Protein AF-A0A7S0HH53-F1 (afdb_monomer_lite)

Secondary structure (DSSP, 8-state):
-HHHHHHHT--EEEEETTT--SHHHHHHHHHHHHHS-S-------HHHHHHH---SHHHHHHHHH-HHHHHHHTTT-----SS----TTS--PPEEEEEETGGGHHHH-TTHHHHHHTHHHHHTS-EEEEE--SS-GGGGHHHHTTS-------PPPPHHHHHHHHHHTPPTTS-HHHHHHHHHHHHHHHTTT---HHHHHHHHHHHHHHHHHHHHTT-S----

Structure (mmCIF, N/CA/C/O backbone):
data_AF-A0A7S0HH53-F1
#
_entry.id   AF-A0A7S0HH53-F1
#
loop_
_atom_site.group_PDB
_atom_site.id
_atom_site.type_symbol
_atom_site.label_atom_id
_atom_site.label_alt_id
_atom_site.label_comp_id
_atom_site.label_asym_id
_atom_site.label_entity_id
_atom_site.label_seq_id
_atom_site.pdbx_PDB_ins_code
_atom_site.Cartn_x
_atom_site.Cartn_y
_atom_site.Cartn_z
_atom_site.occupancy
_atom_site.B_iso_or_equiv
_atom_site.auth_seq_id
_atom_site.auth_comp_id
_atom_site.auth_asym_id
_atom_site.auth_atom_id
_atom_site.pdbx_PDB_model_num
ATOM 1 N N . VAL A 1 1 ? -1.989 -4.942 -2.787 1.00 82.25 1 VAL A N 1
ATOM 2 C CA . VAL A 1 1 ? -3.131 -4.704 -1.864 1.00 82.25 1 VAL A CA 1
ATOM 3 C C . VAL A 1 1 ? -4.147 -3.748 -2.468 1.00 82.25 1 VAL A C 1
ATOM 5 O O . VAL A 1 1 ? -5.285 -4.163 -2.600 1.00 82.25 1 VAL A O 1
ATOM 8 N N . LYS A 1 2 ? -3.759 -2.537 -2.900 1.00 85.56 2 LYS A N 1
ATOM 9 C CA . LYS A 1 2 ? -4.682 -1.598 -3.573 1.00 85.56 2 LYS A CA 1
ATOM 10 C C . LYS A 1 2 ? -5.433 -2.238 -4.748 1.00 85.56 2 LYS A C 1
ATOM 12 O O . LYS A 1 2 ? -6.653 -2.208 -4.745 1.00 85.56 2 LYS A O 1
ATOM 17 N N . ASP A 1 3 ? -4.709 -2.908 -5.647 1.00 86.25 3 ASP A N 1
ATOM 18 C CA . ASP A 1 3 ? -5.303 -3.569 -6.822 1.00 86.25 3 ASP A CA 1
ATOM 19 C C . ASP A 1 3 ? -6.304 -4.678 -6.447 1.00 86.25 3 ASP A C 1
ATOM 21 O O . ASP A 1 3 ? -7.336 -4.838 -7.093 1.00 86.25 3 ASP A O 1
ATOM 25 N N . LEU A 1 4 ? -6.031 -5.418 -5.364 1.00 88.19 4 LEU A N 1
ATOM 26 C CA . LEU A 1 4 ? -6.941 -6.447 -4.849 1.00 88.19 4 LEU A CA 1
ATOM 27 C C . LEU A 1 4 ? -8.206 -5.821 -4.262 1.00 88.19 4 LEU A C 1
ATOM 29 O O . LEU A 1 4 ? -9.302 -6.280 -4.554 1.00 88.19 4 LEU A O 1
ATOM 33 N N . LEU A 1 5 ? -8.063 -4.755 -3.472 1.00 85.06 5 LEU A N 1
ATOM 34 C CA . LEU A 1 5 ? -9.208 -4.051 -2.898 1.00 85.06 5 LEU A CA 1
ATOM 35 C C . LEU A 1 5 ? -10.079 -3.410 -3.979 1.00 85.06 5 LEU A C 1
ATOM 37 O O . LEU A 1 5 ? -11.298 -3.460 -3.871 1.00 85.06 5 LEU A O 1
ATOM 41 N N . SER A 1 6 ? -9.478 -2.877 -5.048 1.00 83.00 6 SER A N 1
ATOM 42 C CA . SER A 1 6 ? -10.242 -2.389 -6.199 1.00 83.00 6 SER A CA 1
ATOM 43 C C . SER A 1 6 ? -10.925 -3.503 -6.989 1.00 83.00 6 SER A C 1
ATOM 45 O O . SER A 1 6 ? -11.977 -3.259 -7.562 1.00 83.00 6 SER A O 1
ATOM 47 N N . ALA A 1 7 ? -10.352 -4.711 -7.034 1.00 86.50 7 ALA A N 1
ATOM 48 C CA . ALA A 1 7 ? -10.952 -5.839 -7.746 1.00 86.50 7 ALA A CA 1
ATOM 49 C C . ALA A 1 7 ? -12.131 -6.460 -6.980 1.00 86.50 7 ALA A C 1
ATOM 51 O O . ALA A 1 7 ? -13.081 -6.928 -7.597 1.00 86.50 7 ALA A O 1
ATOM 52 N N . ILE A 1 8 ? -12.058 -6.467 -5.645 1.00 83.44 8 ILE A N 1
ATOM 53 C CA . ILE A 1 8 ? -13.118 -6.976 -4.762 1.00 83.44 8 ILE A CA 1
ATOM 54 C C . ILE A 1 8 ? -14.238 -5.931 -4.589 1.00 83.44 8 ILE A C 1
ATOM 56 O O . ILE A 1 8 ? -15.344 -6.296 -4.213 1.00 83.44 8 ILE A O 1
ATOM 60 N N . ASP A 1 9 ? -13.965 -4.651 -4.878 1.00 78.62 9 ASP A N 1
ATOM 61 C CA . ASP A 1 9 ? -14.906 -3.528 -4.706 1.00 78.62 9 ASP A CA 1
ATOM 62 C C . ASP A 1 9 ? -15.462 -3.425 -3.269 1.00 78.62 9 ASP A C 1
ATOM 64 O O . ASP A 1 9 ? -16.571 -2.955 -3.027 1.00 78.62 9 ASP A O 1
ATOM 68 N N . ALA A 1 10 ? -14.664 -3.877 -2.296 1.00 77.88 10 ALA A N 1
ATOM 69 C CA . ALA A 1 10 ? -15.048 -3.899 -0.892 1.00 77.88 10 ALA A CA 1
ATOM 70 C C . ALA A 1 10 ? -14.791 -2.554 -0.197 1.00 77.88 10 ALA A C 1
ATOM 72 O O . ALA A 1 10 ? -13.837 -1.837 -0.539 1.00 77.88 10 ALA A O 1
ATOM 73 N N . PRO A 1 11 ? -15.549 -2.261 0.870 1.00 78.06 11 PRO A N 1
ATOM 74 C CA . PRO A 1 11 ? -15.312 -1.135 1.742 1.00 78.06 11 PRO A CA 1
ATOM 75 C C . PRO A 1 11 ? -13.882 -1.041 2.252 1.00 78.06 11 PRO A C 1
ATOM 77 O O . PRO A 1 11 ? -13.422 -1.939 2.957 1.00 78.06 11 PRO A O 1
ATOM 80 N N . ASN A 1 12 ? -13.152 0.032 1.936 1.00 86.75 12 ASN A N 1
ATOM 81 C CA . ASN A 1 12 ? -11.785 0.160 2.425 1.00 86.75 12 ASN A CA 1
ATOM 82 C C . ASN A 1 12 ? -11.311 1.590 2.690 1.00 86.75 12 ASN A C 1
ATOM 84 O O . ASN A 1 12 ? -11.699 2.536 2.009 1.00 86.75 12 ASN A O 1
ATOM 88 N N . ALA A 1 13 ? -10.411 1.709 3.666 1.00 89.19 13 ALA A N 1
ATOM 89 C CA . ALA A 1 13 ? -9.575 2.881 3.891 1.00 89.19 13 ALA A CA 1
ATOM 90 C C . ALA A 1 13 ? -8.103 2.477 3.768 1.00 89.19 13 ALA A C 1
ATOM 92 O O . ALA A 1 13 ? -7.663 1.506 4.384 1.00 89.19 13 ALA A O 1
ATOM 93 N N . TYR A 1 14 ? -7.337 3.233 2.985 1.00 91.75 14 TYR A N 1
ATOM 94 C CA . TYR A 1 14 ? -5.898 3.068 2.820 1.00 91.75 14 TYR A CA 1
ATOM 95 C C . TYR A 1 14 ? -5.170 4.278 3.395 1.00 91.75 14 TYR A C 1
ATOM 97 O O . TYR A 1 14 ? -5.262 5.387 2.863 1.00 91.75 14 TYR A O 1
ATOM 105 N N . VAL A 1 15 ? -4.388 4.059 4.446 1.00 92.88 15 VAL A N 1
ATOM 106 C CA . VAL A 1 15 ? -3.649 5.114 5.139 1.00 92.88 15 VAL A CA 1
ATOM 107 C C . VAL A 1 15 ? -2.158 4.828 5.103 1.00 92.88 15 VAL A C 1
ATOM 109 O O . VAL A 1 15 ? -1.714 3.743 5.468 1.00 92.88 15 VAL A O 1
ATOM 112 N N . ASN A 1 16 ? -1.383 5.829 4.688 1.00 92.88 16 ASN A N 1
ATOM 113 C CA . ASN A 1 16 ? 0.069 5.815 4.784 1.00 92.88 16 ASN A CA 1
ATOM 114 C C . ASN A 1 16 ? 0.505 6.374 6.144 1.00 92.88 16 ASN A C 1
ATOM 116 O O . ASN A 1 16 ? 0.379 7.573 6.400 1.00 92.88 16 ASN A O 1
ATOM 120 N N . CYS A 1 17 ? 1.057 5.525 7.011 1.00 91.88 17 CYS A N 1
ATOM 121 C CA . CYS A 1 17 ? 1.471 5.928 8.353 1.00 91.88 17 CYS A CA 1
ATOM 122 C C . CYS A 1 17 ? 2.709 6.843 8.375 1.00 91.88 17 CYS A C 1
ATOM 124 O O . CYS A 1 17 ? 3.054 7.367 9.433 1.00 91.88 17 CYS A O 1
ATOM 126 N N . VAL A 1 18 ? 3.389 7.051 7.241 1.00 90.38 18 VAL A N 1
ATOM 127 C CA . VAL A 1 18 ? 4.464 8.053 7.122 1.00 90.38 18 VAL A CA 1
ATOM 128 C C . VAL A 1 18 ? 3.897 9.470 7.044 1.00 90.38 18 VAL A C 1
ATOM 130 O O . VAL A 1 18 ? 4.508 10.397 7.567 1.00 90.38 18 VAL A O 1
ATOM 133 N N . GLU A 1 19 ? 2.735 9.642 6.414 1.00 88.62 19 GLU A N 1
ATOM 134 C CA . GLU A 1 19 ? 2.091 10.950 6.235 1.00 88.62 19 GLU A CA 1
ATOM 135 C C . GLU A 1 19 ? 1.391 11.417 7.520 1.00 88.62 19 GLU A C 1
ATOM 137 O O . GLU A 1 19 ? 1.286 12.614 7.790 1.00 88.62 19 GLU A O 1
ATOM 142 N N . THR A 1 20 ? 0.940 10.473 8.350 1.00 85.31 20 THR A N 1
ATOM 143 C CA . THR A 1 20 ? 0.247 10.758 9.608 1.00 85.31 20 THR A CA 1
ATOM 144 C C . THR A 1 20 ? 1.233 10.826 10.775 1.00 85.31 20 THR A C 1
ATOM 146 O O . THR A 1 20 ? 1.662 9.800 11.303 1.00 85.31 20 THR A O 1
ATOM 149 N N . ASN A 1 21 ? 1.558 12.040 11.223 1.00 83.06 21 ASN A N 1
ATOM 150 C CA . ASN A 1 21 ? 2.487 12.261 12.343 1.00 83.06 21 ASN A CA 1
ATOM 151 C C . ASN A 1 21 ? 1.831 12.210 13.733 1.00 83.06 21 ASN A C 1
ATOM 153 O O . ASN A 1 21 ? 2.530 12.289 14.740 1.00 83.06 21 ASN A O 1
ATOM 157 N N . THR A 1 22 ? 0.503 12.101 13.814 1.00 89.19 22 THR A N 1
ATOM 158 C CA . THR A 1 22 ? -0.237 12.010 15.079 1.00 89.19 22 THR A CA 1
ATOM 159 C C . THR A 1 22 ? -1.333 10.953 14.987 1.00 89.19 22 THR A C 1
ATOM 161 O O . THR A 1 22 ? -1.862 10.673 13.909 1.00 89.19 22 THR A O 1
ATOM 164 N N . GLN A 1 23 ? -1.703 10.377 16.133 1.00 88.94 23 GLN A N 1
ATOM 165 C CA . GLN A 1 23 ? -2.813 9.426 16.230 1.00 88.94 23 GLN A CA 1
ATOM 166 C C . GLN A 1 23 ? -4.143 10.044 15.774 1.00 88.94 23 GLN A C 1
ATOM 168 O O . GLN A 1 23 ? -4.916 9.396 15.071 1.00 88.94 23 GLN A O 1
ATOM 173 N N . SER A 1 24 ? -4.390 11.306 16.127 1.00 87.88 24 SER A N 1
ATOM 174 C CA . SER A 1 24 ? -5.611 12.018 15.745 1.00 87.88 24 SER A CA 1
ATOM 175 C C . SER A 1 24 ? -5.729 12.176 14.233 1.00 87.88 24 SER A C 1
ATOM 177 O O . SER A 1 24 ? -6.771 11.864 13.667 1.00 87.88 24 SER A O 1
ATOM 179 N N . ALA A 1 25 ? -4.636 12.568 13.565 1.00 88.44 25 ALA A N 1
ATOM 180 C CA . ALA A 1 25 ? -4.609 12.704 12.110 1.00 88.44 25 ALA A CA 1
ATOM 181 C C . ALA A 1 25 ? -4.860 11.363 11.405 1.00 88.44 25 ALA A C 1
ATOM 183 O O . ALA A 1 25 ? -5.539 11.320 10.381 1.00 88.44 25 ALA A O 1
ATOM 184 N N . LEU A 1 26 ? -4.351 10.261 11.967 1.00 90.69 26 LEU A N 1
ATOM 185 C CA . LEU A 1 26 ? -4.619 8.920 11.453 1.00 90.69 26 LEU A CA 1
ATOM 186 C C . LEU A 1 26 ? -6.110 8.580 11.535 1.00 90.69 26 LEU A C 1
ATOM 188 O O . LEU A 1 26 ? -6.698 8.167 10.539 1.00 90.69 26 LEU A O 1
ATOM 192 N N . PHE A 1 27 ? -6.733 8.772 12.696 1.00 88.38 27 PHE A N 1
ATOM 193 C CA . PHE A 1 27 ? -8.155 8.488 12.892 1.00 88.38 27 PHE A CA 1
ATOM 194 C C . PHE A 1 27 ? -9.064 9.365 12.035 1.00 88.38 27 PHE A C 1
ATOM 196 O O . PHE A 1 27 ? -10.016 8.862 11.440 1.00 88.38 27 PHE A O 1
ATOM 203 N N . GLU A 1 28 ? -8.743 10.651 11.932 1.00 86.56 28 GLU A N 1
ATOM 204 C CA . GLU A 1 28 ? -9.436 11.591 11.056 1.00 86.56 28 GLU A CA 1
ATOM 205 C C . GLU A 1 28 ? -9.370 11.126 9.602 1.00 86.56 28 GLU A C 1
ATOM 207 O O . GLU A 1 28 ? -10.406 10.994 8.956 1.00 86.56 28 GLU A O 1
ATOM 212 N N . LEU A 1 29 ? -8.180 10.784 9.101 1.00 87.19 29 LEU A N 1
ATOM 213 C CA . LEU A 1 29 ? -8.009 10.334 7.723 1.00 87.19 29 LEU A CA 1
ATOM 214 C C . LEU A 1 29 ? -8.791 9.047 7.426 1.00 87.19 29 LEU A C 1
ATOM 216 O O . LEU A 1 29 ? -9.409 8.942 6.366 1.00 87.19 29 LEU A O 1
ATOM 220 N N . VAL A 1 30 ? -8.796 8.090 8.359 1.00 87.75 30 VAL A N 1
ATOM 221 C CA . VAL A 1 30 ? -9.594 6.862 8.229 1.00 87.75 30 VAL A CA 1
ATOM 222 C C . VAL A 1 30 ? -11.074 7.203 8.111 1.00 87.75 30 VAL A C 1
ATOM 224 O O . VAL A 1 30 ? -11.713 6.798 7.145 1.00 87.75 30 VAL A O 1
ATOM 227 N N . LEU A 1 31 ? -11.616 7.977 9.054 1.00 81.75 31 LEU A N 1
ATOM 228 C CA . LEU A 1 31 ? -13.031 8.347 9.032 1.00 81.75 31 LEU A CA 1
ATOM 229 C C . LEU A 1 31 ? -13.392 9.087 7.746 1.00 81.75 31 LEU A C 1
ATOM 231 O O . LEU A 1 31 ? -14.384 8.761 7.106 1.00 81.75 31 LEU A O 1
ATOM 235 N N . HIS A 1 32 ? -12.552 10.022 7.318 1.00 80.00 32 HIS A N 1
ATOM 236 C CA . HIS A 1 32 ? -12.732 10.754 6.073 1.00 80.00 32 HIS A CA 1
ATOM 237 C C . HIS A 1 32 ? -12.858 9.850 4.843 1.00 80.00 32 HIS A C 1
ATOM 239 O O . HIS A 1 32 ? -13.747 10.062 4.019 1.00 80.00 32 HIS A O 1
ATOM 245 N N . GLN A 1 33 ? -11.986 8.848 4.711 1.00 81.44 33 GLN A N 1
ATOM 246 C CA . GLN A 1 33 ? -12.028 7.926 3.575 1.00 81.44 33 GLN A CA 1
ATOM 247 C C . GLN A 1 33 ? -13.268 7.027 3.601 1.00 81.44 33 GLN A C 1
ATOM 249 O O . GLN A 1 33 ? -13.808 6.712 2.544 1.00 81.44 33 GLN A O 1
ATOM 254 N N . LEU A 1 34 ? -13.733 6.649 4.795 1.00 75.75 34 LEU A N 1
ATOM 255 C CA . LEU A 1 34 ? -14.909 5.796 4.966 1.00 75.75 34 LEU A CA 1
ATOM 256 C C . LEU A 1 34 ? -16.233 6.556 4.791 1.00 75.75 34 LEU A C 1
ATOM 258 O O . LEU A 1 34 ? -17.205 5.970 4.324 1.00 75.75 34 LEU A O 1
ATOM 262 N N . CYS A 1 35 ? -16.281 7.843 5.149 1.00 68.31 35 CYS A N 1
ATOM 263 C CA . CYS A 1 35 ? -17.481 8.679 5.007 1.00 68.31 35 CYS A CA 1
ATOM 264 C C . CYS A 1 35 ? -17.665 9.199 3.580 1.00 68.31 35 CYS A C 1
ATOM 266 O O . CYS A 1 35 ? -18.789 9.341 3.111 1.00 68.31 35 CYS A O 1
ATOM 268 N N . CYS A 1 36 ? -16.562 9.492 2.886 1.00 60.91 36 CYS A N 1
ATOM 269 C CA . CYS A 1 36 ? -16.587 10.126 1.571 1.00 60.91 36 CYS A CA 1
ATOM 270 C C . CYS A 1 36 ? -15.695 9.364 0.580 1.00 60.91 36 CYS A C 1
ATOM 272 O O . CYS A 1 36 ? -14.554 9.776 0.334 1.00 60.91 36 CYS A O 1
ATOM 274 N N . PRO A 1 37 ? -16.195 8.284 -0.049 1.00 56.03 37 PRO A N 1
ATOM 275 C CA . PRO A 1 37 ? -15.450 7.553 -1.067 1.00 56.03 37 PRO A CA 1
ATOM 276 C C . PRO A 1 37 ? -15.268 8.407 -2.337 1.00 56.03 37 PRO A C 1
ATOM 278 O O . PRO A 1 37 ? -16.079 8.362 -3.248 1.00 56.03 37 PRO A O 1
ATOM 281 N N . ARG A 1 38 ? -14.199 9.216 -2.397 1.00 48.66 38 ARG A N 1
ATOM 282 C CA . ARG A 1 38 ? -13.613 9.904 -3.579 1.00 48.66 38 ARG A CA 1
ATOM 283 C C . ARG A 1 38 ? -14.502 10.777 -4.488 1.00 48.66 38 ARG A C 1
ATOM 285 O O . ARG A 1 38 ? -13.950 11.498 -5.315 1.00 48.66 38 ARG A O 1
ATOM 292 N N . THR A 1 39 ? -15.821 10.813 -4.344 1.00 40.69 39 THR A N 1
ATOM 293 C CA . THR A 1 39 ? -16.721 11.595 -5.203 1.00 40.69 39 THR A CA 1
ATOM 294 C C . THR A 1 39 ? -17.288 12.796 -4.456 1.00 40.69 39 THR A C 1
ATOM 296 O O . THR A 1 39 ? -18.415 12.742 -3.975 1.00 40.69 39 THR A O 1
ATOM 299 N N . ARG A 1 40 ? -16.512 13.886 -4.374 1.00 44.06 40 ARG A N 1
ATOM 300 C CA . ARG A 1 40 ? -16.948 15.277 -4.645 1.00 44.06 40 ARG A CA 1
ATOM 301 C C . ARG A 1 40 ? -16.040 16.316 -3.989 1.00 44.06 40 ARG A C 1
ATOM 303 O O . ARG A 1 40 ? -15.854 16.360 -2.780 1.00 44.06 40 ARG A O 1
ATOM 310 N N . THR A 1 41 ? -15.612 17.251 -4.826 1.00 38.75 41 THR A N 1
ATOM 311 C CA . THR A 1 41 ? -15.256 18.632 -4.501 1.00 38.75 41 THR A CA 1
ATOM 312 C C . THR A 1 41 ? -16.502 19.387 -4.025 1.00 38.75 41 THR A C 1
ATOM 314 O O . THR A 1 41 ? -17.132 20.111 -4.797 1.00 38.75 41 THR A O 1
ATOM 317 N N . ARG A 1 42 ? -16.919 19.187 -2.775 1.00 45.88 42 ARG A N 1
ATOM 318 C CA . ARG A 1 42 ? -17.917 20.049 -2.133 1.00 45.88 42 ARG A CA 1
ATOM 319 C C . ARG A 1 42 ? -17.216 20.773 -0.989 1.00 45.88 42 ARG A C 1
ATOM 321 O O . ARG A 1 42 ? -16.548 20.138 -0.180 1.00 45.88 42 ARG A O 1
ATOM 328 N N . THR A 1 43 ? -17.304 22.100 -0.973 1.00 46.44 43 THR A N 1
ATOM 329 C CA . THR A 1 43 ? -16.887 22.921 0.169 1.00 46.44 43 THR A CA 1
ATOM 330 C C . THR A 1 43 ? -17.642 22.422 1.397 1.00 46.44 43 THR A C 1
ATOM 332 O O . THR A 1 43 ? -18.874 22.468 1.408 1.00 46.44 43 THR A O 1
ATOM 335 N N . ARG A 1 44 ? -16.909 21.864 2.363 1.00 54.59 44 ARG A N 1
ATOM 336 C CA . ARG A 1 44 ? -17.469 21.269 3.581 1.00 54.59 44 ARG A CA 1
ATOM 337 C C . ARG A 1 44 ? -18.007 22.352 4.498 1.00 54.59 44 ARG A C 1
ATOM 339 O O . ARG A 1 44 ? -17.447 23.446 4.561 1.00 54.59 44 ARG A O 1
ATOM 346 N N . SER A 1 45 ? -19.077 22.033 5.213 1.00 56.22 45 SER A N 1
ATOM 347 C CA . SER A 1 45 ? -19.489 22.832 6.361 1.00 56.22 45 SER A CA 1
ATOM 348 C C . SER A 1 45 ? -18.465 22.644 7.494 1.00 56.22 45 SER A C 1
ATOM 350 O O . SER A 1 45 ? -17.923 21.552 7.686 1.00 56.22 45 SER A O 1
ATOM 352 N N . GLU A 1 46 ? -18.170 23.700 8.257 1.00 61.53 46 GLU A N 1
ATOM 353 C CA . GLU A 1 46 ? -17.251 23.619 9.411 1.00 61.53 46 GLU A CA 1
ATOM 354 C C . GLU A 1 46 ? -17.729 22.592 10.460 1.00 61.53 46 GLU A C 1
ATOM 356 O O . GLU A 1 46 ? -16.931 22.009 11.203 1.00 61.53 46 GLU A O 1
ATOM 361 N N . GLU A 1 47 ? -19.036 22.325 10.474 1.00 59.66 47 GLU A N 1
ATOM 362 C CA . GLU A 1 47 ? -19.704 21.347 11.326 1.00 59.66 47 GLU A CA 1
ATOM 363 C C . GLU A 1 47 ? -19.301 19.909 10.961 1.00 59.66 47 GLU A C 1
ATOM 365 O O . GLU A 1 47 ? -18.861 19.168 11.841 1.00 59.66 47 GLU A O 1
ATOM 370 N N . GLU A 1 48 ? -19.310 19.530 9.677 1.00 61.31 48 GLU A N 1
ATOM 371 C CA . GLU A 1 48 ? -18.841 18.214 9.201 1.00 61.31 48 GLU A CA 1
ATOM 372 C C . GLU A 1 48 ? -17.361 17.967 9.545 1.00 61.31 48 GLU A C 1
ATOM 374 O O . GLU A 1 48 ? -16.959 16.863 9.921 1.00 61.31 48 GLU A O 1
ATOM 379 N N . GLU A 1 49 ? -16.531 19.007 9.460 1.00 64.38 49 GLU A N 1
ATOM 380 C CA . GLU A 1 49 ? -15.119 18.951 9.855 1.00 64.38 49 GLU A CA 1
ATOM 381 C C . GLU A 1 49 ? -14.916 18.802 11.359 1.00 64.38 49 GLU A C 1
ATOM 383 O O . GLU A 1 49 ? -13.945 18.195 11.815 1.00 64.38 49 GLU A O 1
ATOM 388 N N . SER A 1 50 ? -15.818 19.353 12.163 1.00 64.88 50 SER A N 1
ATOM 389 C CA . SER A 1 50 ? -15.775 19.205 13.617 1.00 64.88 50 SER A CA 1
ATOM 390 C C . SER A 1 50 ? -16.181 17.798 14.084 1.00 64.88 50 SER A C 1
ATOM 392 O O . SER A 1 50 ? -15.639 17.295 15.078 1.00 64.88 50 SER A O 1
ATOM 394 N N . VAL A 1 51 ? -17.079 17.136 13.342 1.00 65.75 51 VAL A N 1
ATOM 395 C CA . VAL A 1 51 ? -17.563 15.779 13.640 1.00 65.75 51 VAL A CA 1
ATOM 396 C C . VAL A 1 51 ? -16.453 14.751 13.438 1.00 65.75 51 VAL A C 1
ATOM 398 O O . VAL A 1 51 ? -16.233 13.918 14.319 1.00 65.75 51 VAL A O 1
ATOM 401 N N . LEU A 1 52 ? -15.704 14.848 12.334 1.00 69.12 52 LEU A N 1
ATOM 402 C CA . LEU A 1 52 ? -14.641 13.887 12.016 1.00 69.12 52 LEU A CA 1
ATOM 403 C C . LEU A 1 52 ? -13.375 14.072 12.864 1.00 69.12 52 LEU A C 1
ATOM 405 O O . LEU A 1 52 ? -12.588 13.132 12.974 1.00 69.12 52 LEU A O 1
ATOM 409 N N . ARG A 1 53 ? -13.196 15.233 13.513 1.00 73.81 53 ARG A N 1
ATOM 410 C CA . ARG A 1 53 ? -12.038 15.518 14.375 1.00 73.81 53 ARG A CA 1
ATOM 411 C C . ARG A 1 53 ? -11.981 14.593 15.586 1.00 73.81 53 ARG A C 1
ATOM 413 O O . ARG A 1 53 ? -12.734 14.769 16.547 1.00 73.81 53 ARG A O 1
ATOM 420 N N . CYS A 1 54 ? -11.056 13.641 15.589 1.00 75.69 54 CYS A N 1
ATOM 421 C CA . CYS A 1 54 ? -10.953 12.608 16.616 1.00 75.69 54 CYS A CA 1
ATOM 422 C C . CYS A 1 54 ? -9.636 12.724 17.373 1.00 75.69 54 CYS A C 1
ATOM 424 O O . CYS A 1 54 ? -8.597 12.291 16.892 1.00 75.69 54 CYS A O 1
ATOM 426 N N . LYS A 1 55 ? -9.682 13.277 18.591 1.00 77.19 55 LYS A N 1
ATOM 427 C CA . LYS A 1 55 ? -8.497 13.374 19.459 1.00 77.19 55 LYS A CA 1
ATOM 428 C C . LYS A 1 55 ? -8.183 12.072 20.197 1.00 77.19 55 LYS A C 1
ATOM 430 O O . LYS A 1 55 ? -7.020 11.795 20.457 1.00 77.19 55 LYS A O 1
ATOM 435 N N . ASP A 1 56 ? -9.210 11.272 20.475 1.00 81.75 56 ASP A N 1
ATOM 436 C CA . ASP A 1 56 ? -9.119 10.078 21.312 1.00 81.75 56 ASP A CA 1
ATOM 437 C C . ASP A 1 56 ? -9.734 8.857 20.631 1.00 81.75 56 ASP A C 1
ATOM 439 O O . ASP A 1 56 ? -10.679 8.967 19.844 1.00 81.75 56 ASP A O 1
ATOM 443 N N . VAL A 1 57 ? -9.252 7.675 21.027 1.00 83.88 57 VAL A N 1
ATOM 444 C CA . VAL A 1 57 ? -9.787 6.375 20.593 1.00 83.88 57 VAL A CA 1
ATOM 445 C C . VAL A 1 57 ? -11.282 6.271 20.883 1.00 83.88 57 VAL A C 1
ATOM 447 O O . VAL A 1 57 ? -12.039 5.835 20.026 1.00 83.88 57 VAL A O 1
ATOM 450 N N . SER A 1 58 ? -11.735 6.700 22.063 1.00 84.56 58 SER A N 1
ATOM 451 C CA . SER A 1 58 ? -13.148 6.605 22.445 1.00 84.56 58 SER A CA 1
ATOM 452 C C . SER A 1 58 ? -14.047 7.436 21.532 1.00 84.56 58 SER A C 1
ATOM 454 O O . SER A 1 58 ? -15.134 6.987 21.174 1.00 84.56 58 SER A O 1
ATOM 456 N N . LYS A 1 59 ? -13.588 8.629 21.117 1.00 83.19 59 LYS A N 1
ATOM 457 C CA . LYS A 1 59 ? -14.322 9.454 20.149 1.00 83.19 59 LYS A CA 1
ATOM 458 C C . LYS A 1 59 ? -14.322 8.786 18.777 1.00 83.19 59 LYS A C 1
ATOM 460 O O . LYS A 1 59 ? -15.381 8.686 18.178 1.00 83.19 59 LYS A O 1
ATOM 465 N N . PHE A 1 60 ? -13.180 8.266 18.331 1.00 84.19 60 PHE A N 1
ATOM 466 C CA . PHE A 1 60 ? -13.073 7.532 17.070 1.00 84.19 60 PHE A CA 1
ATOM 467 C C . PHE A 1 60 ? -14.010 6.316 17.014 1.00 84.19 60 PHE A C 1
ATOM 469 O O . PHE A 1 60 ? -14.791 6.179 16.078 1.00 84.19 60 PHE A O 1
ATOM 476 N N . VAL A 1 61 ? -13.996 5.478 18.053 1.00 82.75 61 VAL A N 1
ATOM 477 C CA . VAL A 1 61 ? -14.882 4.316 18.191 1.00 82.75 61 VAL A CA 1
ATOM 478 C C . VAL A 1 61 ? -16.342 4.762 18.203 1.00 82.75 61 VAL A C 1
ATOM 480 O O . VAL A 1 61 ? -17.159 4.193 17.487 1.00 82.75 61 VAL A O 1
ATOM 483 N N . ARG A 1 62 ? -16.675 5.831 18.939 1.00 79.75 62 ARG A N 1
ATOM 484 C CA . ARG A 1 62 ? -18.026 6.401 18.935 1.00 79.75 62 ARG A CA 1
ATOM 485 C C . ARG A 1 62 ? -18.436 6.907 17.552 1.00 79.75 62 ARG A C 1
ATOM 487 O O . ARG A 1 62 ? -19.558 6.639 17.159 1.00 79.75 62 ARG A O 1
ATOM 494 N N . CYS A 1 63 ? -17.559 7.568 16.802 1.00 75.62 63 CYS A N 1
ATOM 495 C CA . CYS A 1 63 ? -17.834 7.993 15.426 1.00 75.62 63 CYS A CA 1
ATOM 496 C C . CYS A 1 63 ? -18.058 6.797 14.487 1.00 75.62 63 CYS A C 1
ATOM 498 O O . CYS A 1 63 ? -18.910 6.869 13.612 1.00 75.62 63 CYS A O 1
ATOM 500 N N . PHE A 1 64 ? -17.356 5.681 14.704 1.00 73.44 64 PHE A N 1
ATOM 501 C CA . PHE A 1 64 ? -17.606 4.415 14.003 1.00 73.44 64 PHE A CA 1
ATOM 502 C C . PHE A 1 64 ? -18.948 3.758 14.384 1.00 73.44 64 PHE A C 1
ATOM 504 O O . PHE A 1 64 ? -19.551 3.060 13.569 1.00 73.44 64 PHE A O 1
ATOM 511 N N . PHE A 1 65 ? -19.414 3.951 15.623 1.00 67.81 65 PHE A N 1
ATOM 512 C CA . PHE A 1 65 ? -20.692 3.425 16.116 1.00 67.81 65 PHE A CA 1
ATOM 513 C C . PHE A 1 65 ? -21.898 4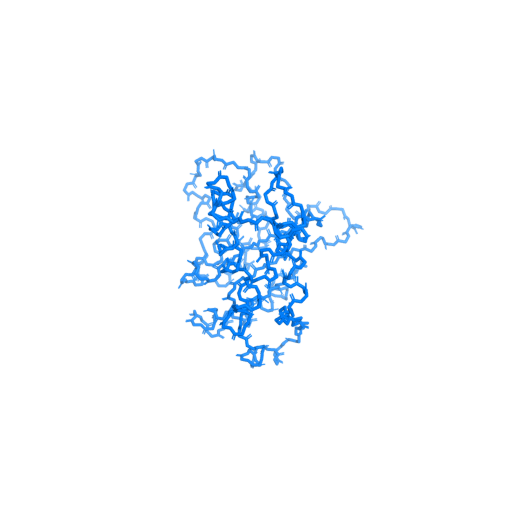.307 15.792 1.00 67.81 65 PHE A C 1
ATOM 515 O O . PHE A 1 65 ? -22.994 3.782 15.602 1.00 67.81 65 PHE A O 1
ATOM 522 N N . ASP A 1 66 ? -21.736 5.628 15.798 1.00 63.31 66 ASP A N 1
ATOM 523 C CA . ASP A 1 66 ? -22.825 6.599 15.707 1.00 63.31 66 ASP A CA 1
ATOM 524 C C . ASP A 1 66 ? -23.168 6.875 14.236 1.00 63.31 66 ASP A C 1
ATOM 526 O O . ASP A 1 66 ? -22.951 7.957 13.686 1.00 63.31 66 ASP A O 1
ATOM 530 N N . HIS A 1 67 ? -23.707 5.833 13.594 1.00 55.16 67 HIS A N 1
ATOM 531 C CA . HIS A 1 67 ? -24.136 5.805 12.190 1.00 55.16 67 HIS A CA 1
ATOM 532 C C . HIS A 1 67 ? -25.064 6.966 11.823 1.00 55.16 67 HIS A C 1
ATOM 534 O O . HIS A 1 67 ? -25.084 7.376 10.671 1.00 55.16 67 HIS A O 1
ATOM 540 N N . LYS A 1 68 ? -25.825 7.522 12.775 1.00 49.56 68 LYS A N 1
ATOM 541 C CA . LYS A 1 68 ? -26.824 8.568 12.505 1.00 49.56 68 LYS A CA 1
ATOM 542 C C . LYS A 1 68 ? -26.211 9.955 12.315 1.00 49.56 68 LYS A C 1
ATOM 544 O O . LYS A 1 68 ? -26.600 10.637 11.377 1.00 49.56 68 LYS A O 1
ATOM 549 N N . GLY A 1 69 ? -25.245 10.348 13.150 1.00 46.59 69 GLY A N 1
ATOM 550 C CA . GLY A 1 69 ? -24.565 11.647 13.024 1.00 46.59 69 GLY A CA 1
ATOM 551 C C . GLY A 1 69 ? -23.612 11.713 11.826 1.00 46.59 69 GLY A C 1
ATOM 552 O O . GLY A 1 69 ? -23.418 12.772 11.232 1.00 46.59 69 GLY A O 1
ATOM 553 N N . LEU A 1 70 ? -23.051 10.563 11.443 1.00 51.06 70 LEU A N 1
ATOM 554 C CA . LEU A 1 70 ? -22.211 10.426 10.256 1.00 51.06 70 LEU A CA 1
ATOM 555 C C . LEU A 1 70 ? -23.057 10.405 8.973 1.00 51.06 70 LEU A C 1
ATOM 557 O O . LEU A 1 70 ? -22.697 11.063 8.004 1.00 51.06 70 LEU A O 1
ATOM 561 N N . LYS A 1 71 ? -24.216 9.727 8.998 1.00 48.69 71 LYS A N 1
ATOM 562 C CA . LYS A 1 71 ? -25.197 9.702 7.902 1.00 48.69 71 LYS A CA 1
ATOM 563 C C . LYS A 1 71 ? -25.791 11.084 7.631 1.00 48.69 71 LYS A C 1
ATOM 565 O O . LYS A 1 71 ? -25.777 11.514 6.482 1.00 48.69 71 LYS A O 1
ATOM 570 N N . SER A 1 72 ? -26.196 11.820 8.672 1.00 46.53 72 SER A N 1
ATOM 571 C CA . SER A 1 72 ? -26.709 13.193 8.531 1.00 46.53 72 SER A CA 1
ATOM 572 C C . SER A 1 72 ? -25.672 14.169 7.971 1.00 46.53 72 SER A C 1
ATOM 574 O O . SER A 1 72 ? -26.015 15.084 7.231 1.00 46.53 72 SER A O 1
ATOM 576 N N . ALA A 1 73 ? -24.388 13.953 8.272 1.00 44.62 73 ALA A N 1
ATOM 577 C CA . ALA A 1 73 ? -23.290 14.764 7.750 1.00 44.62 73 ALA A CA 1
ATOM 578 C C . ALA A 1 73 ? -23.020 14.546 6.248 1.00 44.62 73 ALA A C 1
ATOM 580 O O . ALA A 1 73 ? -22.399 15.398 5.619 1.00 44.62 73 ALA A O 1
ATOM 581 N N . CYS A 1 74 ? -23.461 13.434 5.647 1.00 46.47 74 CYS A N 1
ATOM 582 C CA . CYS A 1 74 ? -23.290 13.203 4.204 1.00 46.47 74 CYS A CA 1
ATOM 583 C C . CYS A 1 74 ? -24.604 12.883 3.466 1.00 46.47 74 CYS A C 1
ATOM 585 O O . CYS A 1 74 ? -24.569 12.374 2.345 1.00 46.47 74 CYS A O 1
ATOM 587 N N . GLU A 1 75 ? -25.757 13.249 4.044 1.00 44.72 75 GLU A N 1
ATOM 588 C CA . GLU A 1 75 ? -27.131 13.030 3.537 1.00 44.72 75 GLU A CA 1
ATOM 589 C C . GLU A 1 75 ? -27.392 13.546 2.101 1.00 44.72 75 GLU A C 1
ATOM 591 O O . GLU A 1 75 ? -28.415 13.232 1.501 1.00 44.72 75 GLU A O 1
ATOM 596 N N . GLY A 1 76 ? -26.467 14.305 1.505 1.00 41.59 76 GLY A N 1
ATOM 597 C CA . GLY A 1 76 ? -26.546 14.784 0.120 1.00 41.59 76 GLY A CA 1
ATOM 598 C C . GLY A 1 76 ? -25.834 13.923 -0.932 1.00 41.59 76 GLY A C 1
ATOM 599 O O . GLY A 1 76 ? -25.787 14.323 -2.099 1.00 41.59 76 GLY A O 1
ATOM 600 N N . ALA A 1 77 ? -25.221 12.802 -0.553 1.00 44.03 77 ALA A N 1
ATOM 601 C CA . ALA A 1 77 ? -24.561 11.904 -1.489 1.00 44.03 77 ALA A CA 1
ATOM 602 C C . ALA A 1 77 ? -25.398 10.634 -1.680 1.00 44.03 77 ALA A C 1
ATOM 604 O O . ALA A 1 77 ? -25.562 9.849 -0.751 1.00 44.03 77 ALA A O 1
ATOM 605 N N . GLU A 1 78 ? -25.792 10.349 -2.924 1.00 39.66 78 GLU A N 1
ATOM 606 C CA . GLU A 1 78 ? -26.048 8.985 -3.430 1.00 39.66 78 GLU A CA 1
ATOM 607 C C . GLU A 1 78 ? -24.757 8.127 -3.396 1.00 39.66 78 GLU A C 1
ATOM 609 O O . GLU A 1 78 ? -24.478 7.321 -4.279 1.00 39.66 78 GLU A O 1
ATOM 614 N N . GLY A 1 79 ? -23.893 8.368 -2.410 1.00 40.16 79 GLY A N 1
ATOM 615 C CA . GLY A 1 79 ? -22.674 7.636 -2.167 1.00 40.16 79 GLY A CA 1
ATOM 616 C C . GLY A 1 79 ? -23.041 6.380 -1.409 1.00 40.16 79 GLY A C 1
ATOM 617 O O . GLY A 1 79 ? -23.717 6.436 -0.387 1.00 40.16 79 GLY A O 1
ATOM 618 N N . ARG A 1 80 ? -22.604 5.245 -1.940 1.00 39.53 80 ARG A N 1
ATOM 619 C CA . ARG A 1 80 ? -22.597 3.941 -1.286 1.00 39.53 80 ARG A CA 1
ATOM 620 C C . ARG A 1 80 ? -22.066 4.089 0.144 1.00 39.53 80 ARG A C 1
ATOM 622 O O . ARG A 1 80 ? -20.863 4.205 0.366 1.00 39.53 80 ARG A O 1
ATOM 629 N N . TRP A 1 81 ? -22.976 4.139 1.107 1.00 44.44 81 TRP A N 1
ATOM 630 C CA . TRP A 1 81 ? -22.635 4.088 2.518 1.00 44.44 81 TRP A CA 1
ATOM 631 C C . TRP A 1 81 ? -22.218 2.661 2.834 1.00 44.44 81 TRP A C 1
ATOM 633 O O . TRP A 1 81 ? -22.975 1.729 2.584 1.00 44.44 81 TRP A O 1
ATOM 643 N N . MET A 1 82 ? -21.020 2.482 3.382 1.00 46.94 82 MET A N 1
ATOM 644 C CA . MET A 1 82 ? -20.420 1.149 3.537 1.00 46.94 82 MET A CA 1
ATOM 645 C C . MET A 1 82 ? -21.032 0.301 4.660 1.00 46.94 82 MET A C 1
ATOM 647 O O . MET A 1 82 ? -20.591 -0.814 4.909 1.00 46.94 82 MET A O 1
ATOM 651 N N . PHE A 1 83 ? -22.049 0.820 5.345 1.00 45.28 83 PHE A N 1
ATOM 652 C CA . PHE A 1 83 ? -22.853 0.068 6.296 1.00 45.28 83 PHE A CA 1
ATOM 653 C C . PHE A 1 83 ? -24.323 0.276 5.936 1.00 45.28 83 PHE A C 1
ATOM 655 O O . PHE A 1 83 ? -24.930 1.290 6.285 1.00 45.28 83 PHE A O 1
ATOM 662 N N . HIS A 1 84 ? -24.883 -0.674 5.186 1.00 41.41 84 HIS A N 1
ATOM 663 C CA . HIS A 1 84 ? -26.302 -0.696 4.856 1.00 41.41 84 HIS A CA 1
ATOM 664 C C . HIS A 1 84 ? -27.162 -0.757 6.134 1.00 41.41 84 HIS A C 1
ATOM 666 O O . HIS A 1 84 ? -26.890 -1.509 7.073 1.00 41.41 84 HIS A O 1
ATOM 672 N N . GLU A 1 85 ? -28.229 0.043 6.167 1.00 41.47 85 GLU A N 1
ATOM 673 C CA . GLU A 1 85 ? -29.296 -0.063 7.164 1.00 41.47 85 GLU A CA 1
ATOM 674 C C . GLU A 1 85 ? -30.071 -1.366 6.865 1.00 41.47 85 GLU A C 1
ATOM 676 O O . GLU A 1 85 ? -30.613 -1.536 5.775 1.00 41.47 85 GLU A O 1
ATOM 681 N N . ARG A 1 86 ? -30.004 -2.333 7.790 1.00 47.06 86 ARG A N 1
ATOM 682 C CA . ARG A 1 86 ? -30.300 -3.769 7.594 1.00 47.06 86 ARG A CA 1
ATOM 683 C C . ARG A 1 86 ? -31.623 -4.119 6.887 1.00 47.06 86 ARG A C 1
ATOM 685 O O . ARG A 1 86 ? -32.684 -3.613 7.246 1.00 47.06 86 ARG A O 1
ATOM 692 N N . LYS A 1 87 ? -31.569 -5.210 6.107 1.00 34.53 87 LYS A N 1
ATOM 693 C CA . LYS A 1 87 ? -32.501 -6.352 6.233 1.00 34.53 87 LYS A CA 1
ATOM 694 C C . LYS A 1 87 ? -31.760 -7.524 6.895 1.00 34.53 87 LYS A C 1
ATOM 696 O O . LYS A 1 87 ? -30.583 -7.732 6.636 1.00 34.53 87 LYS A O 1
ATOM 701 N N . GLU A 1 88 ? -32.435 -8.269 7.765 1.00 38.25 88 GLU A N 1
ATOM 702 C CA . GLU A 1 88 ? -31.895 -9.264 8.719 1.00 38.25 88 GLU A CA 1
ATOM 703 C C . GLU A 1 88 ? -31.207 -10.517 8.118 1.00 38.25 88 GLU A C 1
ATOM 705 O O . GLU A 1 88 ? -30.954 -11.472 8.846 1.00 38.25 88 GLU A O 1
ATOM 710 N N . GLN A 1 89 ? -30.887 -10.544 6.821 1.00 36.62 89 GLN A N 1
ATOM 711 C CA . GLN A 1 89 ? -30.374 -11.738 6.130 1.00 36.62 89 GLN A CA 1
ATOM 712 C C . GLN A 1 89 ? -29.093 -11.544 5.305 1.00 36.62 89 GLN A C 1
ATOM 714 O O . GLN A 1 89 ? -28.593 -12.527 4.768 1.00 36.62 89 GLN A O 1
ATOM 719 N N . GLU A 1 90 ? -28.530 -10.339 5.209 1.00 45.62 90 GLU A N 1
ATOM 720 C CA . GLU A 1 90 ? -27.266 -10.130 4.486 1.00 45.62 90 GLU A CA 1
ATOM 721 C C . GLU A 1 90 ? -26.082 -10.146 5.463 1.00 45.62 90 GLU A C 1
ATOM 723 O O . GLU A 1 90 ? -26.095 -9.458 6.488 1.00 45.62 90 GLU A O 1
ATOM 728 N N . GLU A 1 91 ? -25.081 -10.983 5.171 1.00 55.53 91 GLU A N 1
ATOM 729 C CA . GLU A 1 91 ? -23.820 -11.053 5.913 1.00 55.53 91 GLU A CA 1
ATOM 730 C C . GLU A 1 91 ? -23.185 -9.656 5.983 1.00 55.53 91 GLU A C 1
ATOM 732 O O . GLU A 1 91 ? -23.127 -8.942 4.983 1.00 55.53 91 GLU A O 1
ATOM 737 N N . GLU A 1 92 ? -22.731 -9.237 7.170 1.00 63.16 92 GLU A N 1
ATOM 738 C CA . GLU A 1 92 ? -22.110 -7.920 7.343 1.00 63.16 92 GLU A CA 1
ATOM 739 C C . GLU A 1 92 ? -20.894 -7.780 6.416 1.00 63.16 92 GLU A C 1
ATOM 741 O O . GLU A 1 92 ? -19.889 -8.476 6.591 1.00 63.16 92 GLU A O 1
ATOM 746 N N . GLU A 1 93 ? -20.977 -6.864 5.449 1.00 72.44 93 GLU A N 1
ATOM 747 C CA . GLU A 1 93 ? -19.885 -6.570 4.524 1.00 72.44 93 GLU A CA 1
ATOM 748 C C . GLU A 1 93 ? -18.624 -6.166 5.309 1.00 72.44 93 GLU A C 1
ATOM 750 O O . GLU A 1 93 ? -18.672 -5.370 6.252 1.00 72.44 93 GLU A O 1
ATOM 755 N N . THR A 1 94 ? -17.479 -6.768 4.972 1.00 83.81 94 THR A N 1
ATOM 756 C CA . THR A 1 94 ? -16.235 -6.550 5.722 1.00 83.81 94 THR A CA 1
ATOM 757 C C . THR A 1 94 ? -15.592 -5.226 5.323 1.00 83.81 94 THR A C 1
ATOM 759 O O . THR A 1 94 ? -15.260 -5.015 4.159 1.00 83.81 94 THR A O 1
ATOM 762 N N . CYS A 1 95 ? -15.335 -4.362 6.305 1.00 85.12 95 CYS A N 1
ATOM 763 C CA . CYS A 1 95 ? -14.592 -3.122 6.105 1.00 85.12 95 CYS A CA 1
ATOM 764 C C . CYS A 1 95 ? -13.087 -3.334 6.291 1.00 85.12 95 CYS A C 1
ATOM 766 O O . CYS A 1 95 ? -12.629 -3.696 7.374 1.00 85.12 95 CYS A O 1
ATOM 768 N N . TYR A 1 96 ? -12.297 -3.052 5.258 1.00 89.81 96 TYR A N 1
ATOM 769 C CA . TYR A 1 96 ? -10.846 -3.216 5.266 1.00 89.81 96 TYR A CA 1
ATOM 770 C C . TYR A 1 96 ? -10.129 -1.915 5.634 1.00 89.81 96 TYR A C 1
ATOM 772 O O . TYR A 1 96 ? -10.212 -0.910 4.932 1.00 89.81 96 TYR A O 1
ATOM 780 N N . LEU A 1 97 ? -9.360 -1.937 6.718 1.00 92.06 97 LEU A N 1
ATOM 781 C CA . LEU A 1 97 ? -8.481 -0.839 7.109 1.00 92.06 97 LEU A CA 1
ATOM 782 C C . LEU A 1 97 ? -7.034 -1.218 6.796 1.00 92.06 97 LEU A C 1
ATOM 784 O O . LEU A 1 97 ? -6.449 -2.043 7.492 1.00 92.06 97 LEU A O 1
ATOM 788 N N . VAL A 1 98 ? -6.448 -0.614 5.765 1.00 94.38 98 VAL A N 1
ATOM 789 C CA . VAL A 1 98 ? -5.055 -0.849 5.372 1.00 94.38 98 VAL A CA 1
ATOM 790 C C . VAL A 1 98 ? -4.159 0.250 5.919 1.00 94.38 98 VAL A C 1
ATOM 792 O O . VAL A 1 98 ? -4.333 1.426 5.602 1.00 94.38 98 VAL A O 1
ATOM 795 N N . LEU A 1 99 ? -3.171 -0.158 6.707 1.00 93.81 99 LEU A N 1
ATOM 796 C CA . LEU A 1 99 ? -2.170 0.702 7.3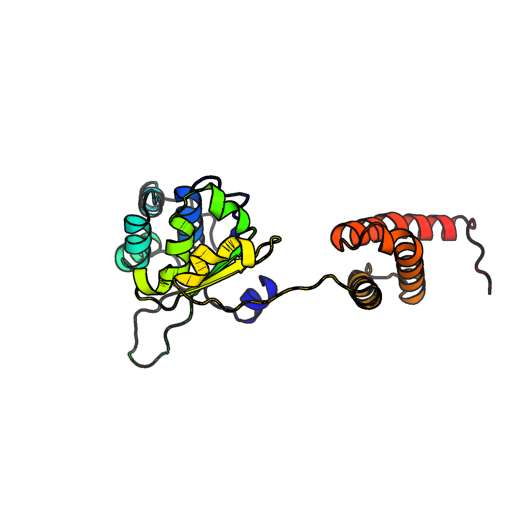22 1.00 93.81 99 LEU A CA 1
ATOM 797 C C . LEU A 1 99 ? -0.811 0.381 6.709 1.00 93.81 99 LEU A C 1
ATOM 799 O O . LEU A 1 99 ? -0.206 -0.650 7.012 1.00 93.81 99 LEU A O 1
ATOM 803 N N . ASP A 1 100 ? -0.367 1.254 5.814 1.00 94.25 100 ASP A N 1
ATOM 804 C CA . ASP A 1 100 ? 0.920 1.150 5.139 1.00 94.25 100 ASP A CA 1
ATOM 805 C C . ASP A 1 100 ? 2.033 1.778 5.978 1.00 94.25 100 ASP A C 1
ATOM 807 O O . ASP A 1 100 ? 1.797 2.751 6.694 1.00 94.25 100 ASP A O 1
ATOM 811 N N . HIS A 1 101 ? 3.245 1.229 5.901 1.00 92.62 101 HIS A N 1
ATOM 812 C CA . HIS A 1 101 ? 4.371 1.608 6.763 1.00 92.62 101 HIS A CA 1
ATOM 813 C C . HIS A 1 101 ? 4.050 1.544 8.269 1.00 92.62 101 HIS A C 1
ATOM 815 O O . HIS A 1 101 ? 4.395 2.434 9.060 1.00 92.62 101 HIS A O 1
ATOM 821 N N . ALA A 1 102 ? 3.386 0.466 8.692 1.00 91.50 102 ALA A N 1
ATOM 822 C CA . ALA A 1 102 ? 2.897 0.273 10.055 1.00 91.50 102 ALA A CA 1
ATOM 823 C C . ALA A 1 102 ? 4.001 0.306 11.133 1.00 91.50 102 ALA A C 1
ATOM 825 O O . ALA A 1 102 ? 3.711 0.511 12.313 1.00 91.50 102 ALA A O 1
ATOM 826 N N . GLU A 1 103 ? 5.280 0.173 10.765 1.00 90.12 103 GLU A N 1
ATOM 827 C CA . GLU A 1 103 ? 6.415 0.352 11.674 1.00 90.12 103 GLU A CA 1
ATOM 828 C C . GLU A 1 103 ? 6.422 1.713 12.381 1.00 90.12 103 GLU A C 1
ATOM 830 O O . GLU A 1 103 ? 6.914 1.794 13.513 1.00 90.12 103 GLU A O 1
ATOM 835 N N . ARG A 1 104 ? 5.859 2.749 11.741 1.00 90.31 104 ARG A N 1
ATOM 836 C CA . ARG A 1 104 ? 5.746 4.121 12.262 1.00 90.31 104 ARG A CA 1
ATOM 837 C C . ARG A 1 104 ? 4.731 4.238 13.396 1.00 90.31 104 ARG A C 1
ATOM 839 O O . ARG A 1 104 ? 4.895 5.079 14.277 1.00 90.31 104 ARG A O 1
ATOM 846 N N . LEU A 1 105 ? 3.732 3.356 13.443 1.00 88.56 105 LEU A N 1
ATOM 847 C CA . LEU A 1 105 ? 2.717 3.360 14.502 1.00 88.56 105 LEU A CA 1
ATOM 848 C C . LEU A 1 105 ? 3.327 3.121 15.886 1.00 88.56 105 LEU A C 1
ATOM 850 O O . LEU A 1 105 ? 2.815 3.630 16.877 1.00 88.56 105 LEU A O 1
ATOM 854 N N . ARG A 1 106 ? 4.461 2.410 15.951 1.00 84.56 106 ARG A N 1
ATOM 855 C CA . ARG A 1 106 ? 5.191 2.147 17.201 1.00 84.56 106 ARG A CA 1
ATOM 856 C C . ARG A 1 106 ? 5.744 3.413 17.856 1.00 84.56 106 ARG A C 1
ATOM 858 O O . ARG A 1 106 ? 5.951 3.410 19.062 1.00 84.56 106 ARG A O 1
ATOM 865 N N . SER A 1 107 ? 6.009 4.461 17.073 1.00 84.88 107 SER A N 1
ATOM 866 C CA . SER A 1 107 ? 6.521 5.739 17.584 1.00 84.88 107 SER A CA 1
ATOM 867 C C . SER A 1 107 ? 5.434 6.744 17.964 1.00 84.88 107 SER A C 1
ATOM 869 O O . SER A 1 107 ? 5.759 7.731 18.613 1.00 84.88 107 SER A O 1
ATOM 871 N N . LEU A 1 108 ? 4.175 6.525 17.562 1.00 84.56 108 LEU A N 1
ATOM 872 C CA . LEU A 1 108 ? 3.085 7.472 17.826 1.00 84.56 108 LEU A CA 1
ATOM 873 C C . LEU A 1 108 ? 2.547 7.332 19.250 1.00 84.56 108 LEU A C 1
ATOM 875 O O . LEU A 1 108 ? 2.565 8.288 20.016 1.00 84.56 108 LEU A O 1
ATOM 879 N N . ASP A 1 109 ? 2.067 6.137 19.591 1.00 83.56 109 ASP A N 1
ATOM 880 C CA . ASP A 1 109 ? 1.534 5.819 20.911 1.00 83.56 109 ASP A CA 1
ATOM 881 C C . ASP A 1 109 ? 1.667 4.302 21.165 1.00 83.56 109 ASP A C 1
ATOM 883 O O . ASP A 1 109 ? 1.372 3.492 20.277 1.00 83.56 109 ASP A O 1
ATOM 887 N N . PRO A 1 110 ? 2.115 3.877 22.360 1.00 81.25 110 PRO A N 1
ATOM 888 C CA . PRO A 1 110 ? 2.363 2.467 22.666 1.00 81.25 110 PRO A CA 1
ATOM 889 C C . PRO A 1 110 ? 1.095 1.595 22.709 1.00 81.25 110 PRO A C 1
ATOM 891 O O . PRO A 1 110 ? 1.186 0.368 22.594 1.00 81.25 110 PRO A O 1
ATOM 894 N N . ASN A 1 111 ? -0.088 2.190 22.877 1.00 85.25 111 ASN A N 1
ATOM 895 C CA . ASN A 1 111 ? -1.374 1.495 22.939 1.00 85.25 111 ASN A CA 1
ATOM 896 C C . ASN A 1 111 ? -2.148 1.550 21.616 1.00 85.25 111 ASN A C 1
ATOM 898 O O . ASN A 1 111 ? -3.044 0.726 21.404 1.00 85.25 111 ASN A O 1
ATOM 902 N N . LEU A 1 112 ? -1.794 2.455 20.704 1.00 88.00 112 LEU A N 1
ATOM 903 C CA . LEU A 1 112 ? -2.440 2.601 19.400 1.00 88.00 112 LEU A CA 1
ATOM 904 C C . LEU A 1 112 ? -2.450 1.294 18.609 1.00 88.00 112 LEU A C 1
ATOM 906 O O . LEU A 1 112 ? -3.496 0.867 18.127 1.00 88.00 112 LEU A O 1
ATOM 910 N N . LEU A 1 113 ? -1.312 0.606 18.518 1.00 88.19 113 LEU A N 1
ATOM 911 C CA . LEU A 1 113 ? -1.240 -0.630 17.742 1.00 88.19 113 LEU A CA 1
ATOM 912 C C . LEU A 1 113 ? -2.117 -1.742 18.349 1.00 88.19 113 LEU A C 1
ATOM 914 O O . LEU A 1 113 ? -2.813 -2.442 17.618 1.00 88.19 113 LEU A O 1
ATOM 918 N N . LYS A 1 114 ? -2.166 -1.853 19.685 1.00 86.94 114 LYS A N 1
ATOM 919 C CA . LYS A 1 114 ? -3.073 -2.781 20.392 1.00 86.94 114 LYS A CA 1
ATOM 920 C C . LYS A 1 114 ? -4.541 -2.450 20.121 1.00 86.94 114 LYS A C 1
ATOM 922 O O . LYS A 1 114 ? -5.355 -3.348 19.924 1.00 86.94 114 LYS A O 1
ATOM 927 N N . THR A 1 115 ? -4.858 -1.160 20.084 1.00 88.44 115 THR A N 1
ATOM 928 C CA . THR A 1 115 ? -6.199 -0.644 19.797 1.00 88.44 115 THR A CA 1
ATOM 929 C C . THR A 1 115 ? -6.628 -0.997 18.375 1.00 88.44 115 THR A C 1
ATOM 931 O O . THR A 1 115 ? -7.712 -1.535 18.180 1.00 88.44 115 THR A O 1
ATOM 934 N N . LEU A 1 116 ? -5.762 -0.763 17.385 1.00 89.50 116 LEU A N 1
ATOM 935 C CA . LEU A 1 116 ? -6.037 -1.032 15.970 1.00 89.50 116 LEU A CA 1
ATOM 936 C C . LEU A 1 116 ? -6.214 -2.528 15.673 1.00 89.50 116 LEU A C 1
ATOM 938 O O . LEU A 1 116 ? -7.050 -2.901 14.850 1.00 89.50 116 LEU A O 1
ATOM 942 N N . VAL A 1 117 ? -5.468 -3.391 16.367 1.00 89.25 117 VAL A N 1
ATOM 943 C CA . VAL A 1 117 ? -5.619 -4.853 16.268 1.00 89.25 117 VAL A CA 1
ATOM 944 C C . VAL A 1 117 ? -6.953 -5.330 16.848 1.00 89.25 117 VAL A C 1
ATOM 946 O O . VAL A 1 117 ? -7.561 -6.258 16.319 1.00 89.25 117 VAL A O 1
ATOM 949 N N . ARG A 1 118 ? -7.435 -4.686 17.916 1.00 88.19 118 ARG A N 1
ATOM 950 C CA . ARG A 1 118 ? -8.712 -5.011 18.570 1.00 88.19 118 ARG A CA 1
ATOM 951 C C . ARG A 1 118 ? -9.868 -4.140 18.087 1.00 88.19 118 ARG A C 1
ATOM 953 O O . ARG A 1 118 ? -10.927 -4.139 18.708 1.00 88.19 118 ARG A O 1
ATOM 960 N N . LEU A 1 119 ? -9.701 -3.417 16.981 1.00 87.31 119 LEU A N 1
ATOM 961 C CA . LEU A 1 119 ?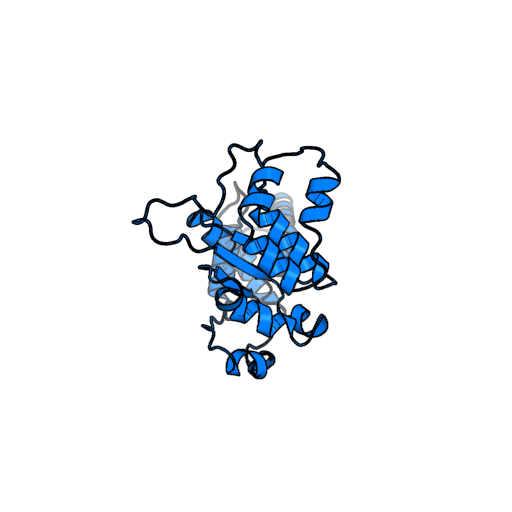 -10.689 -2.436 16.541 1.00 87.31 119 LEU A CA 1
ATOM 962 C C . LEU A 1 119 ? -12.054 -3.075 16.260 1.00 87.31 119 LEU A C 1
ATOM 964 O O . LEU A 1 119 ? -13.075 -2.496 16.613 1.00 87.31 119 LEU A O 1
ATOM 968 N N . ASN A 1 120 ? -12.067 -4.293 15.716 1.00 86.50 120 ASN A N 1
ATOM 969 C CA . ASN A 1 120 ? -13.281 -5.091 15.528 1.00 86.50 120 ASN A CA 1
ATOM 970 C C . ASN A 1 120 ? -14.026 -5.327 16.862 1.00 86.50 120 ASN A C 1
ATOM 972 O O . ASN A 1 120 ? -15.221 -5.075 16.945 1.00 86.50 120 ASN A O 1
ATOM 976 N N . GLU A 1 121 ? -13.320 -5.694 17.940 1.00 86.00 121 GLU A N 1
ATOM 977 C CA . GLU A 1 121 ? -13.939 -5.868 19.268 1.00 86.00 121 GLU A CA 1
ATOM 978 C C . GLU A 1 121 ? -14.447 -4.538 19.829 1.00 86.00 121 GLU A C 1
ATOM 980 O O . GLU A 1 121 ? -15.566 -4.455 20.328 1.00 86.00 121 GLU A O 1
ATOM 985 N N . LEU A 1 122 ? -13.626 -3.488 19.724 1.00 84.88 122 LEU A N 1
ATOM 986 C CA . LEU A 1 122 ? -13.946 -2.168 20.263 1.00 84.88 122 LEU A CA 1
ATOM 987 C C . LEU A 1 122 ? -15.139 -1.529 19.559 1.00 84.88 122 LEU A C 1
ATOM 989 O O . LEU A 1 122 ? -15.891 -0.816 20.205 1.00 84.88 122 LEU A O 1
ATOM 993 N N . THR A 1 123 ? -15.302 -1.775 18.260 1.00 80.44 123 THR A N 1
ATOM 994 C CA . THR A 1 123 ? -16.396 -1.230 17.444 1.00 80.44 123 THR A CA 1
ATOM 995 C C . THR A 1 123 ? -17.565 -2.196 17.292 1.00 80.44 123 THR A C 1
ATOM 997 O O . THR A 1 123 ? -18.611 -1.789 16.804 1.00 80.44 123 THR A O 1
ATOM 1000 N N . SER A 1 124 ? -17.424 -3.464 17.698 1.00 80.25 124 SER A N 1
ATOM 1001 C CA . SER A 1 124 ? -18.422 -4.517 17.450 1.00 80.25 124 SER A CA 1
ATOM 1002 C C . SER A 1 124 ? -18.899 -4.539 15.987 1.00 80.25 124 SER A C 1
ATOM 1004 O O . SER A 1 124 ? -20.090 -4.679 15.712 1.00 80.25 124 SER A O 1
ATOM 1006 N N . ARG A 1 125 ? -17.966 -4.331 15.048 1.00 79.56 125 ARG A N 1
ATOM 1007 C CA . ARG A 1 125 ? -18.207 -4.303 13.598 1.00 79.56 125 ARG A CA 1
ATOM 1008 C C . ARG A 1 125 ? -17.244 -5.230 12.880 1.00 79.56 125 ARG A C 1
ATOM 1010 O O . ARG A 1 125 ? -16.099 -5.397 13.305 1.00 79.56 125 ARG A O 1
ATOM 1017 N N . ASN A 1 126 ? -17.685 -5.748 11.737 1.00 85.06 126 ASN A N 1
ATOM 1018 C CA . ASN A 1 126 ? -16.868 -6.570 10.856 1.00 85.06 126 ASN A CA 1
ATOM 1019 C C . ASN A 1 126 ? -15.757 -5.757 10.153 1.00 85.06 126 ASN A C 1
ATOM 1021 O O . ASN A 1 126 ? -15.853 -5.402 8.979 1.00 85.06 126 ASN A O 1
ATOM 1025 N N . ILE A 1 127 ? -14.702 -5.421 10.901 1.00 87.19 127 ILE A N 1
ATOM 1026 C CA . ILE A 1 127 ? -13.529 -4.685 10.417 1.00 87.19 127 ILE A CA 1
ATOM 1027 C C . ILE A 1 127 ? -12.330 -5.631 10.332 1.00 87.19 127 ILE A C 1
ATOM 1029 O O . ILE A 1 127 ? -11.990 -6.321 11.300 1.00 87.19 127 ILE A O 1
ATOM 1033 N N . CYS A 1 128 ? -11.653 -5.612 9.187 1.00 90.12 128 CYS A N 1
ATOM 1034 C CA . CYS A 1 128 ? -10.395 -6.302 8.947 1.00 90.12 128 CYS A CA 1
ATOM 1035 C C . CYS A 1 128 ? -9.252 -5.283 8.842 1.00 90.12 128 CYS A C 1
ATOM 1037 O O . CYS A 1 128 ? -9.147 -4.546 7.862 1.00 90.12 128 CYS A O 1
ATOM 1039 N N . THR A 1 129 ? -8.378 -5.244 9.849 1.00 91.75 129 THR A N 1
ATOM 1040 C CA . THR A 1 129 ? -7.190 -4.380 9.832 1.00 91.75 129 THR A CA 1
ATOM 1041 C C . THR A 1 129 ? -6.007 -5.117 9.202 1.00 91.75 129 THR A C 1
ATOM 1043 O O . THR A 1 129 ? -5.610 -6.182 9.674 1.00 91.75 129 THR A O 1
ATOM 1046 N N . ILE A 1 130 ? -5.414 -4.535 8.160 1.00 93.56 130 ILE A N 1
ATOM 1047 C CA . ILE A 1 130 ? -4.246 -5.052 7.442 1.00 93.56 130 ILE A CA 1
ATOM 1048 C C . ILE A 1 130 ? -3.068 -4.114 7.698 1.00 93.56 130 ILE A C 1
ATOM 1050 O O . ILE A 1 130 ? -3.122 -2.933 7.363 1.00 93.56 130 ILE A O 1
ATOM 1054 N N . PHE A 1 131 ? -1.982 -4.649 8.250 1.00 92.56 131 PHE A N 1
ATOM 1055 C CA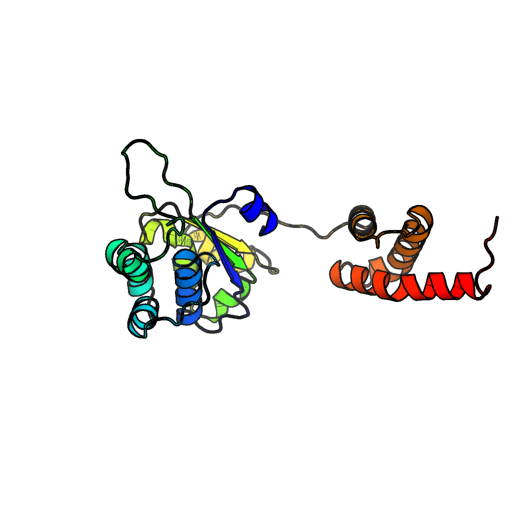 . PHE A 1 131 ? -0.746 -3.905 8.488 1.00 92.56 131 PHE A CA 1
ATOM 1056 C C . PHE A 1 131 ? 0.303 -4.301 7.451 1.00 92.56 131 PHE A C 1
ATOM 1058 O O . PHE A 1 131 ? 0.652 -5.477 7.341 1.00 92.56 131 PHE A O 1
ATOM 1065 N N . ILE A 1 132 ? 0.821 -3.324 6.712 1.00 93.81 132 ILE A N 1
ATOM 1066 C CA . ILE A 1 132 ? 1.930 -3.503 5.772 1.00 93.81 132 ILE A CA 1
ATOM 1067 C C . ILE A 1 132 ? 3.159 -2.848 6.391 1.00 93.81 132 ILE A C 1
ATOM 1069 O O . ILE A 1 132 ? 3.102 -1.706 6.844 1.00 93.81 132 ILE A O 1
ATOM 1073 N N . SER A 1 133 ? 4.266 -3.580 6.459 1.00 91.88 133 SER A N 1
ATOM 1074 C CA . SER A 1 133 ? 5.499 -3.079 7.054 1.00 91.88 133 SER A CA 1
ATOM 1075 C C . SER A 1 133 ? 6.725 -3.697 6.400 1.00 91.88 133 SER A C 1
ATOM 1077 O O . SER A 1 133 ? 6.701 -4.861 6.002 1.00 91.88 133 SER A O 1
ATOM 1079 N N . SER A 1 134 ? 7.803 -2.916 6.329 1.00 89.75 134 SER A N 1
ATOM 1080 C CA . SER A 1 134 ? 9.104 -3.364 5.816 1.00 89.75 134 SER A CA 1
ATOM 1081 C C . SER A 1 134 ? 9.980 -4.032 6.882 1.00 89.75 134 SER A C 1
ATOM 1083 O O . SER A 1 134 ? 11.015 -4.606 6.547 1.00 89.75 134 SER A O 1
ATOM 1085 N N . ILE A 1 135 ? 9.609 -3.948 8.166 1.00 86.81 135 ILE A N 1
ATOM 1086 C CA . ILE A 1 135 ? 10.359 -4.592 9.255 1.00 86.81 135 ILE A CA 1
ATOM 1087 C C . ILE A 1 135 ? 9.820 -5.992 9.548 1.00 86.81 135 ILE A C 1
ATOM 1089 O O . ILE A 1 135 ? 8.671 -6.317 9.244 1.00 86.81 135 ILE A O 1
ATOM 1093 N N . SER A 1 136 ? 10.634 -6.816 10.212 1.00 80.44 136 SER A N 1
ATOM 1094 C CA . SER A 1 136 ? 10.208 -8.151 10.621 1.00 80.44 136 SER A CA 1
ATOM 1095 C C . SER A 1 136 ? 8.998 -8.094 11.555 1.00 80.44 136 SER A C 1
ATOM 1097 O O . SER A 1 136 ? 8.924 -7.299 12.496 1.00 80.44 136 SER A O 1
ATOM 1099 N N . CYS A 1 137 ? 8.067 -9.021 11.333 1.00 74.12 137 CYS A N 1
ATOM 1100 C CA . CYS A 1 137 ? 6.886 -9.205 12.168 1.00 74.12 137 CYS A CA 1
ATOM 1101 C C . CYS A 1 137 ? 7.260 -9.442 13.650 1.00 74.12 137 CYS A C 1
ATOM 1103 O O . CYS A 1 137 ? 6.546 -9.054 14.566 1.00 74.12 137 CYS A O 1
ATOM 1105 N N . GLU A 1 138 ? 8.430 -10.016 13.922 1.00 75.00 138 GLU A N 1
ATOM 1106 C CA . GLU A 1 138 ? 8.943 -10.221 15.281 1.00 75.00 138 GLU A CA 1
ATOM 1107 C C . GLU A 1 138 ? 9.031 -8.930 16.104 1.00 75.00 138 GLU A C 1
ATOM 1109 O O . GLU A 1 138 ? 8.748 -8.928 17.300 1.00 75.00 138 GLU A O 1
ATOM 1114 N N . SER A 1 139 ? 9.281 -7.805 15.437 1.00 75.00 139 SER A N 1
ATOM 1115 C CA . SER A 1 139 ? 9.322 -6.480 16.058 1.00 75.00 139 SER A CA 1
ATOM 1116 C C . SER A 1 139 ? 7.973 -6.011 16.629 1.00 75.00 139 SER A C 1
ATOM 1118 O O . SER A 1 139 ? 7.920 -4.982 17.303 1.00 75.00 139 SER A O 1
ATOM 1120 N N . PHE A 1 140 ? 6.884 -6.743 16.370 1.00 75.50 140 PHE A N 1
ATOM 1121 C CA . PHE A 1 140 ? 5.536 -6.467 16.870 1.00 75.50 140 PHE A CA 1
ATOM 1122 C C . PHE A 1 140 ? 5.001 -7.578 17.802 1.00 75.50 140 PHE A C 1
ATOM 1124 O O . PHE A 1 140 ? 3.813 -7.590 18.131 1.00 75.50 140 PHE A O 1
ATOM 1131 N N . GLN A 1 141 ? 5.856 -8.507 18.260 1.00 69.31 141 GLN A N 1
ATOM 1132 C CA . GLN A 1 141 ? 5.482 -9.660 19.105 1.00 69.31 141 GLN A CA 1
ATOM 1133 C C . GLN A 1 141 ? 4.608 -9.304 20.314 1.00 69.31 141 GLN A C 1
ATOM 1135 O O . GLN A 1 141 ? 3.618 -9.990 20.566 1.00 69.31 141 GLN A O 1
ATOM 1140 N N . PHE A 1 142 ? 4.903 -8.202 21.010 1.00 68.12 142 PHE A N 1
ATOM 1141 C CA . PHE A 1 142 ? 4.122 -7.761 22.173 1.00 68.12 142 PHE A CA 1
ATOM 1142 C C . PHE A 1 142 ? 2.657 -7.440 21.851 1.00 68.12 142 PHE A C 1
ATOM 1144 O O . PHE A 1 142 ? 1.801 -7.541 22.728 1.00 68.12 142 PHE A O 1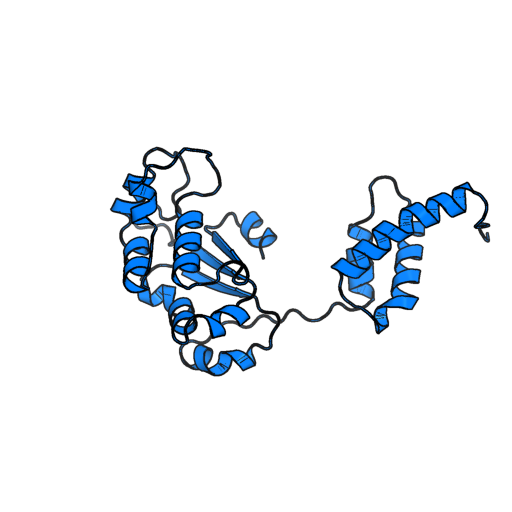
ATOM 1151 N N . VAL A 1 143 ? 2.345 -7.068 20.607 1.00 69.50 143 VAL A N 1
ATOM 1152 C CA . VAL A 1 143 ? 0.962 -6.832 20.177 1.00 69.50 143 VAL A CA 1
ATOM 1153 C C . VAL A 1 143 ? 0.300 -8.134 19.735 1.00 69.50 143 VAL A C 1
ATOM 1155 O O . VAL A 1 143 ? -0.847 -8.383 20.102 1.00 69.50 143 VAL A O 1
ATOM 1158 N N . PHE A 1 144 ? 1.027 -9.009 19.039 1.00 66.31 144 PHE A N 1
ATOM 1159 C CA . PHE A 1 144 ? 0.502 -10.314 18.617 1.00 66.31 144 PHE A CA 1
ATOM 1160 C C . PHE A 1 144 ? 0.151 -11.246 19.775 1.00 66.31 144 PHE A C 1
ATOM 1162 O O . PHE A 1 144 ? -0.736 -12.079 19.625 1.00 66.31 144 PHE A O 1
ATOM 1169 N N . ALA A 1 145 ? 0.806 -11.094 20.928 1.00 69.06 145 ALA A N 1
ATOM 1170 C CA . ALA A 1 145 ? 0.445 -11.834 22.134 1.00 69.06 145 ALA A CA 1
ATOM 1171 C C . ALA A 1 145 ? -0.993 -11.533 22.599 1.00 69.06 145 ALA A C 1
ATOM 1173 O O . ALA A 1 145 ? -1.633 -12.389 23.199 1.00 69.06 145 ALA A O 1
ATOM 1174 N N . SER A 1 146 ? -1.510 -10.331 22.311 1.00 71.00 146 SER A N 1
ATOM 1175 C CA . SER A 1 146 ? -2.874 -9.941 22.692 1.00 71.00 146 SER A CA 1
ATOM 1176 C C . SER A 1 146 ? -3.949 -10.466 21.738 1.00 71.00 146 SER A C 1
ATOM 1178 O O . SER A 1 146 ? -5.069 -10.723 22.171 1.00 71.00 146 SER A O 1
ATOM 1180 N N . ARG A 1 147 ? -3.618 -10.636 20.451 1.00 78.19 147 ARG A N 1
ATOM 1181 C CA . ARG A 1 147 ? -4.506 -11.209 19.436 1.00 78.19 147 ARG A CA 1
ATOM 1182 C C . ARG A 1 147 ? -3.669 -11.765 18.277 1.00 78.19 147 ARG A C 1
ATOM 1184 O O . ARG A 1 147 ? -2.892 -11.008 17.683 1.00 78.19 147 ARG A O 1
ATOM 1191 N N . PRO A 1 148 ? -3.817 -13.055 17.929 1.00 77.12 148 PRO A N 1
ATOM 1192 C CA . PRO A 1 148 ? -3.063 -13.644 16.834 1.00 77.12 148 PRO A CA 1
ATOM 1193 C C . PRO A 1 148 ? -3.495 -13.005 15.510 1.00 77.12 148 PRO A C 1
ATOM 1195 O O . PRO A 1 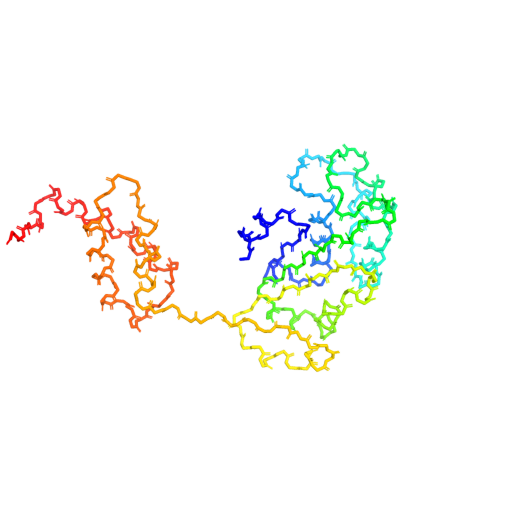148 ? -4.683 -12.929 15.203 1.00 77.12 148 PRO A O 1
ATOM 1198 N N . MET A 1 149 ? -2.523 -12.540 14.727 1.00 82.88 149 MET A N 1
ATOM 1199 C CA . MET A 1 149 ? -2.750 -12.043 13.370 1.00 82.88 149 MET A CA 1
ATOM 1200 C C . MET A 1 149 ? -2.204 -13.041 12.352 1.00 82.88 149 MET A C 1
ATOM 1202 O O . MET A 1 149 ? -1.197 -13.709 12.600 1.00 82.88 149 MET A O 1
ATOM 1206 N N . ILE A 1 150 ? -2.835 -13.086 11.181 1.00 87.31 150 ILE A N 1
ATOM 1207 C CA . ILE A 1 150 ? -2.341 -13.858 10.041 1.00 87.31 150 ILE A CA 1
ATOM 1208 C C . ILE A 1 150 ? -1.119 -13.136 9.471 1.00 87.31 150 ILE A C 1
ATOM 1210 O O . ILE A 1 150 ? -1.175 -11.948 9.154 1.00 87.31 150 ILE A O 1
ATOM 1214 N N . ARG A 1 151 ? -0.002 -13.856 9.356 1.00 87.50 151 ARG A N 1
ATOM 1215 C CA . ARG A 1 151 ? 1.256 -13.321 8.829 1.00 87.50 151 ARG A CA 1
ATOM 1216 C C . ARG A 1 151 ? 1.419 -13.737 7.376 1.00 87.50 151 ARG A C 1
ATOM 1218 O O . ARG A 1 151 ? 1.382 -14.925 7.071 1.00 87.50 151 ARG A O 1
ATOM 1225 N N . VAL A 1 152 ? 1.649 -12.760 6.507 1.00 90.62 152 VAL A N 1
ATOM 1226 C CA . VAL A 1 152 ? 1.958 -12.979 5.091 1.00 90.62 152 VAL A CA 1
ATOM 1227 C C . VAL A 1 152 ? 3.299 -12.322 4.796 1.00 90.62 152 VAL A C 1
ATOM 1229 O O . VAL A 1 152 ? 3.433 -11.107 4.912 1.00 90.62 152 VAL A O 1
ATOM 1232 N N . GLN A 1 153 ? 4.300 -13.131 4.450 1.00 90.31 153 GLN A N 1
ATOM 1233 C CA . GLN A 1 153 ? 5.646 -12.651 4.144 1.00 90.31 153 GLN A CA 1
ATOM 1234 C C . GLN A 1 153 ? 5.809 -12.483 2.631 1.00 90.31 153 GLN A C 1
ATOM 1236 O O . GLN A 1 153 ? 5.693 -13.450 1.881 1.00 90.31 153 GLN A O 1
ATOM 1241 N N . PHE A 1 154 ? 6.139 -11.269 2.193 1.00 89.88 154 PHE A N 1
ATOM 1242 C CA . PHE A 1 154 ? 6.524 -10.989 0.811 1.00 89.88 154 PHE A CA 1
ATOM 1243 C C . PHE A 1 154 ? 8.052 -11.050 0.705 1.00 89.88 154 PHE A C 1
ATOM 1245 O O . PHE A 1 154 ? 8.757 -10.193 1.236 1.00 89.88 154 PHE A O 1
ATOM 1252 N N . GLY A 1 155 ? 8.565 -12.117 0.088 1.00 88.69 155 GLY A N 1
ATOM 1253 C CA . GLY A 1 155 ? 10.000 -12.317 -0.120 1.00 88.69 155 GLY A CA 1
ATOM 1254 C C . GLY A 1 155 ? 10.578 -11.390 -1.193 1.00 88.69 155 GLY A C 1
ATOM 1255 O O . GLY A 1 155 ? 9.850 -10.798 -1.987 1.00 88.69 155 GLY A O 1
ATOM 1256 N N . SER A 1 156 ? 11.908 -11.284 -1.238 1.00 88.31 156 SER A N 1
ATOM 1257 C CA . SER A 1 156 ? 12.593 -10.568 -2.317 1.00 88.31 156 SER A CA 1
ATOM 1258 C C . SER A 1 156 ? 12.421 -11.302 -3.642 1.00 88.31 156 SER A C 1
ATOM 1260 O O . SER A 1 156 ? 12.583 -12.522 -3.684 1.00 88.31 156 SER A O 1
ATOM 1262 N N . TYR A 1 157 ? 12.188 -10.561 -4.723 1.00 93.44 157 TYR A N 1
ATOM 1263 C CA . TYR A 1 157 ? 12.127 -11.137 -6.062 1.00 93.44 157 TYR A CA 1
ATOM 1264 C C . TYR A 1 157 ? 13.468 -11.755 -6.473 1.00 93.44 157 TYR A C 1
ATOM 1266 O O . TYR A 1 157 ? 14.537 -11.181 -6.238 1.00 93.44 157 TYR A O 1
ATOM 1274 N N . ASP A 1 158 ? 13.401 -12.920 -7.112 1.00 93.38 158 ASP A N 1
ATOM 1275 C CA . ASP A 1 158 ? 14.552 -13.515 -7.774 1.00 93.38 158 ASP A CA 1
ATOM 1276 C C . ASP A 1 158 ? 14.821 -12.823 -9.121 1.00 93.38 158 ASP A C 1
ATOM 1278 O O . ASP A 1 158 ? 14.059 -11.976 -9.603 1.00 93.38 158 ASP A O 1
ATOM 1282 N N . ARG A 1 159 ? 15.943 -13.179 -9.744 1.00 93.81 159 ARG A N 1
ATOM 1283 C CA . ARG A 1 159 ? 16.366 -12.566 -11.003 1.00 93.81 159 ARG A CA 1
ATOM 1284 C C . ARG A 1 159 ? 15.343 -12.773 -12.124 1.00 93.81 159 ARG A C 1
ATOM 1286 O O . ARG A 1 159 ? 15.082 -11.847 -12.890 1.00 93.81 159 ARG A O 1
ATOM 1293 N N . ASN A 1 160 ? 14.778 -13.972 -12.216 1.00 94.06 160 ASN A N 1
ATOM 1294 C CA . ASN A 1 160 ? 13.846 -14.333 -13.279 1.00 94.06 160 ASN A CA 1
ATOM 1295 C C . ASN A 1 160 ? 12.518 -13.586 -13.123 1.00 94.06 160 ASN A C 1
ATOM 1297 O O . ASN A 1 160 ? 12.016 -13.018 -14.091 1.00 94.06 160 ASN A O 1
ATOM 1301 N N . THR A 1 161 ? 11.993 -13.498 -11.900 1.00 94.44 161 THR A N 1
ATOM 1302 C CA . THR A 1 161 ? 10.775 -12.743 -11.590 1.00 94.44 161 THR A CA 1
ATOM 1303 C C . THR A 1 161 ? 10.972 -11.257 -11.858 1.00 94.44 161 THR A C 1
ATOM 1305 O O . THR A 1 161 ? 10.114 -10.641 -12.484 1.00 94.44 161 THR A O 1
ATOM 1308 N N . LEU A 1 162 ? 12.119 -10.677 -11.480 1.00 94.62 162 LEU A N 1
ATOM 1309 C CA . LEU A 1 162 ? 12.431 -9.287 -11.828 1.00 94.62 162 LEU A CA 1
ATOM 1310 C C . LEU A 1 162 ? 12.443 -9.072 -13.343 1.00 94.62 162 LEU A C 1
ATOM 1312 O O . LEU A 1 162 ? 11.830 -8.120 -13.820 1.00 94.62 162 LEU A O 1
ATOM 1316 N N . ALA A 1 163 ? 13.086 -9.959 -14.107 1.00 94.38 163 ALA A N 1
ATOM 1317 C CA . ALA A 1 163 ? 13.105 -9.863 -15.565 1.00 94.38 163 ALA A CA 1
ATOM 1318 C C . ALA A 1 163 ? 11.687 -9.910 -16.159 1.00 94.38 163 ALA A C 1
ATOM 1320 O O . ALA A 1 163 ? 11.359 -9.102 -17.028 1.00 94.38 163 ALA A O 1
ATOM 1321 N N . LEU A 1 164 ? 10.829 -10.810 -15.665 1.00 94.56 164 LEU A N 1
ATOM 1322 C CA . LEU A 1 164 ? 9.434 -10.922 -16.099 1.00 94.56 164 LEU A CA 1
ATOM 1323 C C . LEU A 1 164 ? 8.629 -9.656 -15.783 1.00 94.56 164 LEU A C 1
ATOM 1325 O O . LEU A 1 164 ? 7.965 -9.121 -16.670 1.00 94.56 164 LEU A O 1
ATOM 1329 N N . ILE A 1 165 ? 8.727 -9.140 -14.555 1.00 94.19 165 ILE A N 1
ATOM 1330 C CA . ILE A 1 165 ? 8.014 -7.923 -14.144 1.00 94.19 165 ILE A CA 1
ATOM 1331 C C . ILE A 1 165 ? 8.489 -6.713 -14.963 1.00 94.19 165 ILE A C 1
ATOM 1333 O O . ILE A 1 165 ? 7.674 -5.900 -15.399 1.00 94.19 165 ILE A O 1
ATOM 1337 N N . LEU A 1 166 ? 9.797 -6.583 -15.208 1.00 93.62 166 LEU A N 1
ATOM 1338 C CA . LEU A 1 166 ? 10.352 -5.483 -16.002 1.00 93.62 166 LEU A CA 1
ATOM 1339 C C . LEU A 1 166 ? 9.897 -5.546 -17.465 1.00 93.62 166 LEU A C 1
ATOM 1341 O O . LEU A 1 166 ? 9.538 -4.516 -18.032 1.00 93.62 166 LEU A O 1
ATOM 1345 N N . ARG A 1 167 ? 9.829 -6.743 -18.060 1.00 92.75 167 ARG A N 1
ATOM 1346 C CA . ARG A 1 167 ? 9.321 -6.936 -19.431 1.00 92.75 167 ARG A CA 1
ATOM 1347 C C . ARG A 1 167 ? 7.855 -6.532 -19.579 1.00 92.75 167 ARG A C 1
ATOM 1349 O O . ARG A 1 167 ? 7.478 -6.021 -20.627 1.00 92.75 167 ARG A O 1
ATOM 1356 N N . GLN A 1 168 ? 7.037 -6.704 -18.541 1.00 90.69 168 GLN A N 1
ATOM 1357 C CA . GLN A 1 168 ? 5.639 -6.251 -18.556 1.00 90.69 168 GLN A CA 1
ATOM 1358 C C . GLN A 1 168 ? 5.499 -4.722 -18.552 1.00 90.69 168 GLN A C 1
ATOM 1360 O O . GLN A 1 168 ? 4.466 -4.203 -18.960 1.00 90.69 168 GLN A O 1
ATOM 1365 N N . LYS A 1 169 ? 6.523 -3.985 -18.103 1.00 87.56 169 LYS A N 1
ATOM 1366 C CA . LYS A 1 169 ? 6.547 -2.510 -18.075 1.00 87.56 169 LYS A CA 1
ATOM 1367 C C . LYS A 1 169 ? 7.182 -1.892 -19.323 1.00 87.56 169 LYS A C 1
ATOM 1369 O O . LYS A 1 169 ? 7.556 -0.721 -19.318 1.00 87.56 169 LYS A O 1
ATOM 1374 N N . ARG A 1 170 ? 7.310 -2.686 -20.382 1.00 88.56 170 ARG A N 1
ATOM 1375 C CA . ARG A 1 170 ? 7.854 -2.278 -21.671 1.00 88.56 170 ARG A CA 1
ATOM 1376 C C . ARG A 1 170 ? 7.018 -1.143 -22.300 1.00 88.56 170 ARG A C 1
ATOM 1378 O O . ARG A 1 170 ? 5.792 -1.244 -22.297 1.00 88.56 170 ARG A O 1
ATOM 1385 N N . PRO A 1 171 ? 7.650 -0.098 -22.871 1.00 86.00 171 PRO A N 1
ATOM 1386 C CA . PRO A 1 171 ? 6.942 0.950 -23.608 1.00 86.00 171 PRO A CA 1
ATOM 1387 C C . PRO A 1 171 ? 6.204 0.401 -24.835 1.00 86.00 171 PRO A C 1
ATOM 1389 O O . PRO A 1 171 ? 6.732 -0.464 -25.542 1.00 86.00 171 PRO A O 1
ATOM 1392 N N . GLU A 1 172 ? 5.018 0.934 -25.122 1.00 82.31 172 GLU A N 1
ATOM 1393 C CA . GLU A 1 172 ? 4.247 0.575 -26.317 1.00 82.31 172 GLU A CA 1
ATOM 1394 C C . GLU A 1 172 ? 5.049 0.872 -27.598 1.00 82.31 172 GLU A C 1
ATOM 1396 O O . GLU A 1 172 ? 5.734 1.889 -27.696 1.00 82.31 172 GLU A O 1
ATOM 1401 N N . GLY A 1 173 ? 5.008 -0.047 -28.568 1.00 79.69 173 GLY A N 1
ATOM 1402 C CA . GLY A 1 173 ? 5.703 0.097 -29.855 1.00 79.69 173 GLY A CA 1
ATOM 1403 C C . GLY A 1 173 ? 7.191 -0.285 -29.882 1.00 79.69 173 GLY A C 1
ATOM 1404 O O . GLY A 1 173 ? 7.803 -0.210 -30.940 1.00 79.69 173 GLY A O 1
ATOM 1405 N N . SER A 1 174 ? 7.783 -0.716 -28.764 1.00 81.69 174 SER A N 1
ATOM 1406 C CA . SER A 1 174 ? 9.160 -1.252 -28.753 1.00 81.69 174 SER A CA 1
ATOM 1407 C C . SER A 1 174 ? 9.246 -2.694 -29.284 1.00 81.69 174 SER A C 1
ATOM 1409 O O . SER A 1 174 ? 8.231 -3.391 -29.356 1.00 81.69 174 SER A O 1
ATOM 1411 N N . ASP A 1 175 ? 10.445 -3.175 -29.614 1.00 86.44 175 ASP A N 1
ATOM 1412 C CA . ASP A 1 175 ? 10.661 -4.603 -29.860 1.00 86.44 175 ASP A CA 1
ATOM 1413 C C . ASP A 1 175 ? 10.787 -5.383 -28.536 1.00 86.44 175 ASP A C 1
ATOM 1415 O O . ASP A 1 175 ? 11.386 -4.920 -27.561 1.00 86.44 175 ASP A O 1
ATOM 1419 N N . SER A 1 176 ? 10.177 -6.570 -28.472 1.00 86.56 176 SER A N 1
ATOM 1420 C CA . SER A 1 176 ? 10.155 -7.368 -27.240 1.00 86.56 176 SER A CA 1
ATOM 1421 C C . SER A 1 176 ? 11.466 -8.111 -26.980 1.00 86.56 176 SER A C 1
ATOM 1423 O O . SER A 1 176 ? 11.753 -8.416 -25.817 1.00 86.56 176 SER A O 1
ATOM 1425 N N . VAL A 1 177 ? 12.218 -8.451 -28.025 1.00 89.12 177 VAL A N 1
ATOM 1426 C CA . VAL A 1 177 ? 13.477 -9.195 -27.923 1.00 89.12 177 VAL A CA 1
ATOM 1427 C C . VAL A 1 177 ? 14.571 -8.241 -27.462 1.00 89.12 177 VAL A C 1
ATOM 1429 O O . VAL A 1 177 ? 15.148 -8.455 -26.395 1.00 89.12 177 VAL A O 1
ATOM 1432 N N . GLU A 1 178 ? 14.739 -7.117 -28.156 1.00 88.62 178 GLU A N 1
ATOM 1433 C CA . GLU A 1 178 ? 15.726 -6.081 -27.831 1.00 88.62 178 GLU A CA 1
ATOM 1434 C C . GLU A 1 178 ? 15.548 -5.526 -26.412 1.00 88.62 178 GLU A C 1
ATOM 1436 O O . GLU A 1 178 ? 16.505 -5.379 -25.644 1.00 88.62 178 GLU A O 1
ATOM 1441 N N . TYR A 1 179 ? 14.300 -5.246 -26.014 1.00 91.44 179 TYR A N 1
ATOM 1442 C CA . TYR A 1 179 ? 14.011 -4.774 -24.659 1.00 91.44 179 TYR A CA 1
ATOM 1443 C C . TYR A 1 179 ? 14.359 -5.840 -23.610 1.00 91.44 179 TYR A C 1
ATOM 1445 O O . TYR A 1 179 ? 14.872 -5.531 -22.530 1.00 91.44 179 TYR A O 1
ATOM 1453 N N . GLY A 1 180 ? 14.118 -7.113 -23.936 1.00 92.50 180 GLY A N 1
ATOM 1454 C CA . GLY A 1 180 ? 14.479 -8.252 -23.099 1.00 92.50 180 GLY A CA 1
ATOM 1455 C C . GLY A 1 180 ? 15.990 -8.412 -22.923 1.00 92.50 180 GLY A C 1
ATOM 1456 O O . GLY A 1 180 ? 16.436 -8.708 -21.811 1.00 92.50 180 GLY A O 1
ATOM 1457 N N . GLU A 1 181 ? 16.771 -8.189 -23.976 1.00 92.19 181 GLU A N 1
ATOM 1458 C CA . GLU A 1 181 ? 18.238 -8.216 -23.949 1.00 92.19 181 GLU A CA 1
ATOM 1459 C C . GLU A 1 181 ? 18.816 -7.064 -23.128 1.00 92.19 181 GLU A C 1
ATOM 1461 O O . GLU A 1 181 ? 19.696 -7.280 -22.286 1.00 92.19 181 GLU A O 1
ATOM 1466 N N . MET A 1 182 ? 18.265 -5.856 -23.281 1.00 92.88 182 MET A N 1
ATOM 1467 C CA . MET A 1 182 ? 18.638 -4.714 -22.447 1.00 92.88 182 MET A CA 1
ATOM 1468 C C . MET A 1 182 ? 18.379 -5.012 -20.964 1.00 92.88 182 MET A C 1
ATOM 1470 O O . MET A 1 182 ? 19.266 -4.810 -20.133 1.00 92.88 182 MET A O 1
ATOM 1474 N N . ILE A 1 183 ? 17.194 -5.531 -20.618 1.00 94.62 183 ILE A N 1
ATOM 1475 C CA . ILE A 1 183 ? 16.875 -5.916 -19.234 1.00 94.62 183 ILE A CA 1
ATOM 1476 C C . ILE A 1 183 ? 17.871 -6.956 -18.722 1.00 94.62 183 ILE A C 1
ATOM 1478 O O . ILE A 1 183 ? 18.389 -6.812 -17.617 1.00 94.62 183 ILE A O 1
ATOM 1482 N N . ASN A 1 184 ? 18.170 -7.990 -19.511 1.00 94.81 184 ASN A N 1
ATOM 1483 C CA . ASN A 1 184 ? 19.127 -9.024 -19.123 1.00 94.81 184 ASN A CA 1
ATOM 1484 C C . ASN A 1 184 ? 20.525 -8.449 -18.874 1.00 94.81 184 ASN A C 1
ATOM 1486 O O . ASN A 1 184 ? 21.192 -8.859 -17.923 1.00 94.81 184 ASN A O 1
ATOM 1490 N N . THR A 1 185 ? 20.941 -7.475 -19.683 1.00 93.56 185 THR A N 1
ATOM 1491 C CA . THR A 1 185 ? 22.215 -6.763 -19.535 1.00 93.56 185 THR A CA 1
ATOM 1492 C C . THR A 1 185 ? 22.241 -5.950 -18.243 1.00 93.56 185 THR A C 1
ATOM 1494 O O . THR A 1 185 ? 23.172 -6.077 -17.450 1.00 93.56 185 THR A O 1
ATOM 1497 N N . ILE A 1 186 ? 21.179 -5.187 -17.969 1.00 93.62 186 ILE A N 1
ATOM 1498 C CA . ILE A 1 186 ? 21.036 -4.419 -16.726 1.00 93.62 186 ILE A CA 1
ATOM 1499 C C . ILE A 1 186 ? 21.047 -5.356 -15.514 1.00 93.62 186 ILE A C 1
ATOM 1501 O O . ILE A 1 186 ? 21.792 -5.128 -14.564 1.00 93.62 186 ILE A O 1
ATOM 1505 N N . LEU A 1 187 ? 20.277 -6.444 -15.542 1.00 94.81 187 LEU A N 1
ATOM 1506 C CA . LEU A 1 187 ? 20.234 -7.401 -14.438 1.00 94.81 187 LEU A CA 1
ATOM 1507 C C . LEU A 1 187 ? 21.573 -8.128 -14.252 1.00 94.81 187 LEU A C 1
ATOM 1509 O O . LEU A 1 187 ? 21.965 -8.364 -13.117 1.00 94.81 187 LEU A O 1
ATOM 1513 N N . ASN A 1 188 ? 22.315 -8.443 -15.318 1.00 94.62 188 ASN A N 1
ATOM 1514 C CA . ASN A 1 188 ? 23.660 -9.022 -15.194 1.00 94.62 188 ASN A CA 1
ATOM 1515 C C . ASN A 1 188 ? 24.612 -8.117 -14.408 1.00 94.62 188 ASN A C 1
ATOM 1517 O O . ASN A 1 188 ? 25.391 -8.611 -13.595 1.00 94.62 188 ASN A O 1
ATOM 1521 N N . VAL A 1 189 ? 24.545 -6.808 -14.649 1.00 93.94 189 VAL A N 1
ATOM 1522 C CA . VAL A 1 189 ? 25.463 -5.843 -14.039 1.00 93.94 189 VAL A CA 1
ATOM 1523 C C . VAL A 1 189 ? 25.015 -5.436 -12.638 1.00 93.94 189 VAL A C 1
ATOM 1525 O O . VAL A 1 189 ? 25.863 -5.320 -11.760 1.00 93.94 189 VAL A O 1
ATOM 1528 N N . PHE A 1 190 ? 23.710 -5.220 -12.432 1.00 93.88 190 PHE A N 1
ATOM 1529 C CA . PHE A 1 190 ? 23.180 -4.526 -11.253 1.00 93.88 190 PHE A CA 1
ATOM 1530 C C . PHE A 1 190 ? 22.442 -5.412 -10.243 1.00 93.88 190 PHE A C 1
ATOM 1532 O O . PHE A 1 190 ? 22.163 -4.948 -9.140 1.00 93.88 190 PHE A O 1
ATOM 1539 N N . PHE A 1 191 ? 22.126 -6.673 -10.564 1.00 92.69 191 PHE A N 1
ATOM 1540 C CA . PHE A 1 191 ? 21.315 -7.527 -9.679 1.00 92.69 191 PHE A CA 1
ATOM 1541 C C . PHE A 1 191 ? 21.965 -7.801 -8.313 1.00 92.69 191 PHE A C 1
ATOM 1543 O O . PHE A 1 191 ? 21.263 -7.991 -7.316 1.00 92.69 191 PHE A O 1
ATOM 1550 N N . ASN A 1 192 ? 23.299 -7.813 -8.251 1.00 91.00 192 ASN A N 1
ATOM 1551 C CA . ASN A 1 192 ? 24.027 -8.011 -6.996 1.00 91.00 192 ASN A CA 1
ATOM 1552 C C . ASN A 1 192 ? 24.085 -6.735 -6.140 1.00 91.00 192 ASN A C 1
ATOM 1554 O O . ASN A 1 192 ? 24.288 -6.823 -4.934 1.00 91.00 192 ASN A O 1
ATOM 1558 N N . GLN A 1 193 ? 23.894 -5.563 -6.747 1.00 92.69 193 GLN A N 1
ATOM 1559 C CA . GLN A 1 193 ? 23.967 -4.254 -6.102 1.00 92.69 193 GLN A CA 1
ATOM 1560 C C . GLN A 1 193 ? 22.579 -3.755 -5.697 1.00 92.69 193 GLN A C 1
ATOM 1562 O O . GLN A 1 193 ? 22.425 -3.169 -4.630 1.00 92.69 193 GLN A O 1
ATOM 1567 N N . THR A 1 194 ? 21.561 -3.983 -6.532 1.00 91.50 194 THR A N 1
ATOM 1568 C CA . THR A 1 194 ? 20.179 -3.595 -6.250 1.00 91.50 194 THR A CA 1
ATOM 1569 C C . THR A 1 194 ? 19.175 -4.615 -6.778 1.00 91.50 194 THR A C 1
ATOM 1571 O O . THR A 1 194 ? 19.236 -5.069 -7.920 1.00 91.50 194 THR A O 1
ATOM 1574 N N . ARG A 1 195 ? 18.204 -4.946 -5.923 1.00 91.00 195 ARG A N 1
ATOM 1575 C CA . ARG A 1 195 ? 17.003 -5.726 -6.266 1.00 91.00 195 ARG A CA 1
ATOM 1576 C C . ARG A 1 195 ? 15.732 -4.884 -6.161 1.00 91.00 195 ARG A C 1
ATOM 1578 O O . ARG A 1 195 ? 14.628 -5.422 -6.189 1.00 91.00 195 ARG A O 1
ATOM 1585 N N . ASP A 1 196 ? 15.888 -3.570 -6.007 1.00 91.75 196 ASP A N 1
ATOM 1586 C CA . ASP A 1 196 ? 14.768 -2.643 -5.946 1.00 91.75 196 ASP A CA 1
ATOM 1587 C C . ASP A 1 196 ? 14.162 -2.489 -7.344 1.00 91.75 196 ASP A C 1
ATOM 1589 O O . ASP A 1 196 ? 14.782 -1.958 -8.271 1.00 91.75 196 ASP A O 1
ATOM 1593 N N . LEU A 1 197 ? 12.925 -2.963 -7.483 1.00 92.50 197 LEU A N 1
ATOM 1594 C CA . LEU A 1 197 ? 12.184 -2.926 -8.734 1.00 92.50 197 LEU A CA 1
ATOM 1595 C C . LEU A 1 197 ? 12.001 -1.494 -9.256 1.00 92.50 197 LEU A C 1
ATOM 1597 O O . LEU A 1 197 ? 12.095 -1.284 -10.461 1.00 92.50 197 LEU A O 1
ATOM 1601 N N . VAL A 1 198 ? 11.764 -0.511 -8.384 1.00 92.25 198 VAL A N 1
ATOM 1602 C CA . VAL A 1 198 ? 11.536 0.885 -8.788 1.00 92.25 198 VAL A CA 1
ATOM 1603 C C . VAL A 1 198 ? 12.817 1.480 -9.362 1.00 92.25 198 VAL A C 1
ATOM 1605 O O . VAL A 1 198 ? 12.786 2.163 -10.389 1.00 92.25 198 VAL A O 1
ATOM 1608 N N . VAL A 1 199 ? 13.957 1.193 -8.732 1.00 94.19 199 VAL A N 1
ATOM 1609 C CA . VAL A 1 199 ? 15.269 1.626 -9.229 1.00 94.19 199 VAL A CA 1
ATOM 1610 C C . VAL A 1 199 ? 15.562 0.971 -10.577 1.00 94.19 199 VAL A C 1
ATOM 1612 O O . VAL A 1 199 ? 15.862 1.675 -11.539 1.00 94.19 199 VAL A O 1
ATOM 1615 N N . LEU A 1 200 ? 15.395 -0.349 -10.683 1.00 94.31 200 LEU A N 1
ATOM 1616 C CA . LEU A 1 200 ? 15.629 -1.086 -11.928 1.00 94.31 200 LEU A CA 1
ATOM 1617 C C . LEU A 1 200 ? 14.705 -0.620 -13.065 1.00 94.31 200 LEU A C 1
ATOM 1619 O O . LEU A 1 200 ? 15.159 -0.469 -14.198 1.00 94.31 200 LEU A O 1
ATOM 1623 N N . GLN A 1 201 ? 13.437 -0.316 -12.774 1.00 93.12 201 GLN A N 1
ATOM 1624 C CA . GLN A 1 201 ? 12.499 0.263 -13.743 1.00 93.12 201 GLN A CA 1
ATOM 1625 C C . GLN A 1 201 ? 12.976 1.626 -14.250 1.00 93.12 201 GLN A C 1
ATOM 1627 O O . GLN A 1 201 ? 12.996 1.860 -15.458 1.00 93.12 201 GLN A O 1
ATOM 1632 N N . ARG A 1 202 ? 13.409 2.518 -13.349 1.00 93.12 202 ARG A N 1
ATOM 1633 C CA . ARG A 1 202 ? 13.960 3.830 -13.728 1.00 93.12 202 ARG A CA 1
ATOM 1634 C C . ARG A 1 202 ? 15.225 3.697 -14.572 1.00 93.12 202 ARG A C 1
ATOM 1636 O O . ARG A 1 202 ? 15.398 4.448 -15.532 1.00 93.12 202 ARG A O 1
ATOM 1643 N N . MET A 1 203 ? 16.084 2.730 -14.253 1.00 93.00 203 MET A N 1
ATOM 1644 C CA . MET A 1 203 ? 17.274 2.427 -15.050 1.00 93.00 203 MET A CA 1
ATOM 1645 C C . MET A 1 203 ? 16.890 1.975 -16.458 1.00 93.00 203 MET A C 1
ATOM 1647 O O . MET A 1 203 ? 17.373 2.558 -17.424 1.00 93.00 203 MET A O 1
ATOM 1651 N N . CYS A 1 204 ? 15.961 1.023 -16.590 1.00 92.44 204 CYS A N 1
ATOM 1652 C CA . CYS A 1 204 ? 15.470 0.570 -17.894 1.00 92.44 204 CYS A CA 1
ATOM 1653 C C . CYS A 1 204 ? 14.865 1.726 -18.705 1.00 92.44 204 CYS A C 1
ATOM 1655 O O . CYS A 1 204 ? 15.186 1.885 -19.880 1.00 92.44 204 CYS A O 1
ATOM 1657 N N . ALA A 1 205 ? 14.050 2.577 -18.075 1.00 91.50 205 ALA A N 1
ATOM 1658 C CA . ALA A 1 205 ? 13.448 3.744 -18.719 1.00 91.50 205 ALA A CA 1
ATOM 1659 C C . ALA A 1 205 ? 14.485 4.785 -19.181 1.00 91.50 205 ALA A C 1
ATOM 1661 O O . ALA A 1 205 ? 14.277 5.455 -20.187 1.00 91.50 205 ALA A O 1
ATOM 1662 N N . THR A 1 206 ? 15.614 4.908 -18.477 1.00 92.12 206 THR A N 1
ATOM 1663 C CA . THR A 1 206 ? 16.698 5.840 -18.834 1.00 92.12 206 THR A CA 1
ATOM 1664 C C . THR A 1 206 ? 17.622 5.267 -19.911 1.00 92.12 206 THR A C 1
ATOM 1666 O O . THR A 1 206 ? 18.087 5.992 -20.791 1.00 92.12 206 THR A O 1
ATOM 1669 N N . CYS A 1 207 ? 17.911 3.967 -19.845 1.00 90.44 207 CYS A N 1
ATOM 1670 C CA . CYS A 1 207 ? 18.804 3.283 -20.776 1.00 90.44 207 CYS A CA 1
ATOM 1671 C C . CYS A 1 207 ? 18.151 3.048 -22.140 1.00 90.44 207 CYS A C 1
ATOM 1673 O O . CYS A 1 207 ? 18.829 3.185 -23.155 1.00 90.44 207 CYS A O 1
ATOM 1675 N N . TRP A 1 208 ? 16.849 2.751 -22.181 1.00 90.94 208 TRP A N 1
ATOM 1676 C CA . TRP A 1 208 ? 16.166 2.371 -23.418 1.00 90.94 208 TRP A CA 1
ATOM 1677 C C . TRP A 1 208 ? 16.242 3.433 -24.531 1.00 90.94 208 TRP A C 1
ATOM 1679 O O . TRP A 1 208 ? 16.709 3.104 -25.621 1.00 90.94 208 TRP A O 1
ATOM 1689 N N . PRO A 1 209 ? 15.916 4.721 -24.293 1.00 90.50 209 PRO A N 1
ATOM 1690 C CA . PRO A 1 209 ? 16.037 5.746 -25.331 1.00 90.50 209 PRO A CA 1
ATOM 1691 C C . PRO A 1 209 ? 17.480 5.953 -25.805 1.00 90.50 209 PRO A C 1
ATOM 1693 O O . PRO A 1 209 ? 17.710 6.260 -26.970 1.00 90.50 209 PRO A O 1
ATOM 1696 N N . ARG A 1 210 ? 18.466 5.770 -24.915 1.00 89.69 210 ARG A N 1
ATOM 1697 C CA . ARG A 1 210 ? 19.892 5.894 -25.255 1.00 89.69 210 ARG A CA 1
ATOM 1698 C C . ARG A 1 210 ? 20.364 4.742 -26.134 1.00 89.69 210 ARG A C 1
ATOM 1700 O O . ARG A 1 210 ? 21.144 4.975 -27.050 1.00 89.69 210 ARG A O 1
ATOM 1707 N N . LEU A 1 211 ? 19.875 3.531 -25.871 1.00 87.19 211 LEU A N 1
ATOM 1708 C CA . LEU A 1 211 ? 20.144 2.363 -26.702 1.00 87.19 211 LEU A CA 1
ATOM 1709 C C . LEU A 1 211 ? 19.579 2.564 -28.113 1.00 87.19 211 LEU A C 1
ATOM 1711 O O . LEU A 1 211 ? 20.303 2.387 -29.088 1.00 87.19 211 LEU A O 1
ATOM 1715 N N . LEU A 1 212 ? 18.326 3.023 -28.217 1.00 87.56 212 LEU A N 1
ATOM 1716 C CA . LEU A 1 212 ? 17.700 3.340 -29.503 1.00 87.56 212 LEU A CA 1
ATOM 1717 C C . LEU A 1 212 ? 18.459 4.439 -30.257 1.00 87.56 212 LEU A C 1
ATOM 1719 O O . LEU A 1 212 ? 18.725 4.295 -31.447 1.00 87.56 212 LEU A O 1
ATOM 1723 N N . ALA A 1 213 ? 18.863 5.511 -29.571 1.00 87.56 213 ALA A N 1
ATOM 1724 C CA . ALA A 1 213 ? 19.650 6.580 -30.180 1.00 87.56 213 ALA A CA 1
ATOM 1725 C C . ALA A 1 213 ? 21.015 6.085 -30.690 1.00 87.56 213 ALA A C 1
ATOM 1727 O O . ALA A 1 213 ? 21.425 6.466 -31.782 1.00 87.56 213 ALA A O 1
ATOM 1728 N N . ALA A 1 214 ? 21.693 5.213 -29.936 1.00 85.44 214 ALA A N 1
ATOM 1729 C CA . ALA A 1 214 ? 22.979 4.635 -30.330 1.00 85.44 214 ALA A CA 1
ATOM 1730 C C . ALA A 1 214 ? 22.861 3.674 -31.527 1.00 85.44 214 ALA A C 1
ATOM 1732 O O . ALA A 1 214 ? 23.753 3.642 -32.378 1.00 85.44 214 ALA A O 1
ATOM 1733 N N . LYS A 1 215 ? 21.754 2.925 -31.620 1.00 83.75 215 LYS A N 1
ATOM 1734 C CA . LYS A 1 215 ? 21.428 2.122 -32.807 1.00 83.75 215 LYS A CA 1
ATOM 1735 C C . LYS A 1 215 ? 21.184 3.016 -34.026 1.00 83.75 215 LYS A C 1
ATOM 1737 O O . LYS A 1 215 ? 21.800 2.812 -35.066 1.00 83.75 215 LYS A O 1
ATOM 1742 N N . LEU A 1 216 ? 20.363 4.061 -33.882 1.00 82.94 216 LEU A N 1
ATOM 1743 C CA . LEU A 1 216 ? 20.065 5.012 -34.963 1.00 82.94 216 LEU A CA 1
ATOM 1744 C C . LEU A 1 216 ? 21.300 5.787 -35.442 1.00 82.94 216 LEU A C 1
ATOM 1746 O O . LEU A 1 216 ? 21.405 6.100 -36.624 1.00 82.94 216 LEU A O 1
ATOM 1750 N N . SER A 1 217 ? 22.248 6.086 -34.550 1.00 83.00 217 SER A N 1
ATOM 1751 C CA . SER A 1 217 ? 23.509 6.739 -34.912 1.00 83.00 217 SER A CA 1
ATOM 1752 C C . SER A 1 217 ? 24.540 5.789 -35.539 1.00 83.00 217 SER A C 1
ATOM 1754 O O . SER A 1 217 ? 25.646 6.233 -35.840 1.00 83.00 217 SER A O 1
ATOM 1756 N N . GLY A 1 218 ? 24.231 4.493 -35.684 1.00 74.62 218 GLY A N 1
ATOM 1757 C CA . GLY A 1 218 ? 25.152 3.475 -36.204 1.00 74.62 218 GLY A CA 1
ATOM 1758 C C . GLY A 1 218 ? 26.325 3.150 -35.271 1.00 74.62 218 GLY A C 1
ATOM 1759 O O . GLY A 1 218 ? 27.311 2.563 -35.705 1.00 74.62 218 GLY A O 1
ATOM 1760 N N . ALA A 1 219 ? 26.248 3.542 -33.993 1.00 66.50 219 ALA A N 1
ATOM 1761 C CA . ALA A 1 219 ? 27.304 3.283 -33.009 1.00 66.50 219 ALA A CA 1
ATOM 1762 C C . ALA A 1 219 ? 27.255 1.846 -32.459 1.00 66.50 219 ALA A C 1
ATOM 1764 O O . ALA A 1 219 ? 28.225 1.374 -31.867 1.00 66.50 219 ALA A O 1
ATOM 1765 N N . LEU A 1 220 ? 26.128 1.157 -32.650 1.00 63.69 220 LEU A N 1
ATOM 1766 C CA . LEU A 1 220 ? 25.946 -0.254 -32.337 1.00 63.69 220 LEU A CA 1
ATOM 1767 C C . LEU A 1 220 ? 25.735 -1.001 -33.653 1.00 63.69 220 LEU A C 1
ATOM 1769 O O . LEU A 1 220 ? 24.709 -0.826 -34.304 1.00 63.69 220 LEU A O 1
ATOM 1773 N N . VAL A 1 221 ? 26.730 -1.790 -34.051 1.00 54.38 221 VAL A N 1
ATOM 1774 C CA . VAL A 1 221 ? 26.623 -2.713 -35.185 1.00 54.38 221 VAL A CA 1
ATOM 1775 C C . VAL A 1 221 ? 25.867 -3.940 -34.689 1.00 54.38 221 VAL A C 1
ATOM 1777 O O . VAL A 1 221 ? 26.277 -4.541 -33.693 1.00 54.38 221 VAL A O 1
ATOM 1780 N N . GLU A 1 222 ? 24.756 -4.286 -35.338 1.00 53.62 222 GLU A N 1
ATOM 1781 C CA . GLU A 1 222 ? 24.116 -5.581 -35.111 1.00 53.62 222 GLU A CA 1
ATOM 1782 C C . GLU A 1 222 ? 25.094 -6.664 -35.565 1.00 53.62 222 GLU A C 1
ATOM 1784 O O . GLU A 1 222 ? 25.557 -6.667 -36.705 1.00 53.62 222 GLU A O 1
ATOM 1789 N N . VAL A 1 223 ? 25.508 -7.510 -34.623 1.00 47.00 223 VAL A N 1
ATOM 1790 C CA . VAL A 1 223 ? 26.285 -8.702 -34.947 1.00 47.00 223 VAL A CA 1
ATOM 1791 C C . VAL A 1 223 ? 25.254 -9.760 -35.312 1.00 47.00 223 VAL A C 1
ATOM 1793 O O . VAL A 1 223 ? 24.599 -10.289 -34.413 1.00 47.00 223 VAL A O 1
ATOM 1796 N N . ASP A 1 224 ? 25.076 -9.959 -36.619 1.00 35.78 224 ASP A N 1
ATOM 1797 C CA . ASP A 1 224 ? 24.297 -11.054 -37.219 1.00 35.78 224 ASP A CA 1
ATOM 1798 C C . ASP A 1 224 ? 24.741 -12.440 -36.709 1.00 35.78 224 ASP A C 1
ATOM 1800 O O . ASP A 1 224 ? 25.968 -12.652 -36.519 1.00 35.78 224 ASP A O 1
#

pLDDT: mean 78.37, std 16.89, range [34.53, 94.81]

Radius of gyration: 23.73 Å; chains: 1; bounding box: 60×38×60 Å

Sequence (224 aa):
VKDLLSAIDAPNAYVNCVETNTQSALFELVLHQLCCPRTRTRTRSEEEESVLRCKDVSKFVRCFFDHKGLKSACEGAEGRWMFHERKEQEEEETCYLVLDHAERLRSLDPNLLKTLVRLNELTSRNICTIFISSISCESFQFVFASRPMIRVQFGSYDRNTLALILRQKRPEGSDSVEYGEMINTILNVFFNQTRDLVVLQRMCATCWPRLLAAKLSGALVEVD

Organism: NCBI:txid3032

InterPro domains:
  IPR020796 Origin recognition complex, subunit 5 [PTHR12705] (1-210)
  IPR027417 P-loop containing nucleoside triphosphate hydrolase [G3DSA:3.40.50.300] (2-140)

Foldseek 3Di:
DVVVCVVVVAAEDADELVVDQAPQSRLLSRLVCLLDVPDDPDDADVVLVVQSRDPDPVSSLVSLQCCPVSCVRPVPDPDPNNADPDDPPDDRGAHEYEYEQCVSVVVHDVCSLLCLVCVCVSNVGRYDYHYHHPDDPVVVVVSCVSPPDDDDDDDQDDLVRLLVVLLVVDDPPDDSVVLSVVLVVLCVVCVVPDSDSVVSNVVSVVVVVVVVVCVVVVVDDPDD